Protein AF-A0A382M3P5-F1 (afdb_monomer_lite)

Organism: NCBI:txid408172

pLDDT: mean 83.24, std 13.01, range [34.0, 98.0]

Radius of gyration: 18.47 Å; chains: 1; bounding box: 43×38×49 Å

Structure (mmCIF, N/CA/C/O backbone):
data_AF-A0A382M3P5-F1
#
_entry.id   AF-A0A382M3P5-F1
#
loop_
_atom_site.group_PDB
_atom_site.id
_atom_site.type_symbol
_atom_site.label_atom_id
_atom_site.label_alt_id
_atom_site.label_comp_id
_atom_site.label_asym_id
_atom_site.label_entity_id
_atom_site.label_seq_id
_atom_site.pdbx_PDB_ins_code
_atom_site.Cartn_x
_atom_site.Cartn_y
_atom_site.Cartn_z
_atom_site.occupancy
_atom_site.B_iso_or_equiv
_atom_site.auth_seq_id
_atom_site.auth_comp_id
_atom_site.auth_asym_id
_atom_site.auth_atom_id
_atom_site.pdbx_PDB_model_num
ATOM 1 N N . MET A 1 1 ? 16.163 -6.000 14.987 1.00 34.00 1 MET A N 1
ATOM 2 C CA . MET A 1 1 ? 16.918 -6.377 13.769 1.00 34.00 1 MET A CA 1
ATOM 3 C C . MET A 1 1 ? 16.526 -5.430 12.656 1.00 34.00 1 MET A C 1
ATOM 5 O O . MET A 1 1 ? 15.348 -5.379 12.316 1.00 34.00 1 MET A O 1
ATOM 9 N N . SER A 1 2 ? 17.473 -4.648 12.142 1.00 35.28 2 SER A N 1
ATOM 10 C CA . SER A 1 2 ? 17.201 -3.782 10.999 1.00 35.28 2 SER A CA 1
ATOM 11 C C . SER A 1 2 ? 17.005 -4.642 9.746 1.00 35.28 2 SER A C 1
ATOM 13 O O . SER A 1 2 ? 17.902 -5.387 9.364 1.00 35.28 2 SER A O 1
ATOM 15 N N . ARG A 1 3 ? 15.805 -4.606 9.156 1.00 46.50 3 ARG A N 1
ATOM 16 C CA . ARG A 1 3 ? 15.427 -5.374 7.955 1.00 46.50 3 ARG A CA 1
ATOM 17 C C . ARG A 1 3 ? 15.795 -4.609 6.677 1.00 46.50 3 ARG A C 1
ATOM 19 O O . ARG A 1 3 ? 14.940 -4.401 5.823 1.00 46.50 3 ARG A O 1
ATOM 26 N N . HIS A 1 4 ? 17.030 -4.129 6.558 1.00 59.31 4 HIS A N 1
ATOM 27 C CA . HIS A 1 4 ? 17.496 -3.582 5.283 1.00 59.31 4 HIS A CA 1
ATOM 28 C C . HIS A 1 4 ? 17.937 -4.742 4.392 1.00 59.31 4 HIS A C 1
ATOM 30 O O . HIS A 1 4 ? 18.807 -5.522 4.775 1.00 59.31 4 HIS A O 1
ATOM 36 N N . LEU A 1 5 ? 17.299 -4.884 3.230 1.00 63.06 5 LEU A N 1
ATOM 37 C CA . LEU A 1 5 ? 17.754 -5.825 2.212 1.00 63.06 5 LEU A CA 1
ATOM 38 C C . LEU A 1 5 ? 19.031 -5.255 1.577 1.00 63.06 5 LEU A C 1
ATOM 40 O O . LEU A 1 5 ? 19.013 -4.085 1.185 1.00 63.06 5 LEU A O 1
ATOM 44 N N . PRO A 1 6 ? 20.130 -6.023 1.490 1.00 74.19 6 PRO A N 1
ATOM 45 C CA . PRO A 1 6 ? 21.317 -5.577 0.774 1.00 74.19 6 PRO A CA 1
ATOM 46 C C . PRO A 1 6 ? 20.962 -5.361 -0.703 1.00 74.19 6 PRO A C 1
ATOM 48 O O . PRO A 1 6 ? 20.402 -6.243 -1.350 1.00 74.19 6 PRO A O 1
ATOM 51 N N . VAL A 1 7 ? 21.254 -4.170 -1.229 1.00 83.31 7 VAL A N 1
ATOM 52 C CA . VAL A 1 7 ? 20.982 -3.821 -2.630 1.00 83.31 7 VAL A CA 1
ATOM 53 C C . VAL A 1 7 ? 22.246 -4.076 -3.440 1.00 83.31 7 VAL A C 1
ATOM 55 O O . VAL A 1 7 ? 23.211 -3.325 -3.327 1.00 83.31 7 VAL A O 1
ATOM 58 N N . ILE A 1 8 ? 22.239 -5.131 -4.255 1.00 84.00 8 ILE A N 1
ATOM 59 C CA . ILE A 1 8 ? 23.389 -5.493 -5.102 1.00 84.00 8 ILE A CA 1
ATOM 60 C C . ILE A 1 8 ? 23.464 -4.673 -6.397 1.00 84.00 8 ILE A C 1
ATOM 62 O O . ILE A 1 8 ? 24.490 -4.667 -7.066 1.00 84.00 8 ILE A O 1
ATOM 66 N N . GLY A 1 9 ? 22.378 -3.982 -6.749 1.00 86.62 9 GLY A N 1
ATOM 67 C CA . GLY A 1 9 ? 22.299 -3.101 -7.905 1.00 86.62 9 GLY A CA 1
ATOM 68 C C . GLY A 1 9 ? 20.864 -2.799 -8.314 1.00 86.62 9 GLY A C 1
ATOM 69 O O . GLY A 1 9 ? 19.915 -3.203 -7.638 1.00 86.62 9 GLY A O 1
ATOM 70 N N . VAL A 1 10 ? 20.705 -2.062 -9.410 1.00 88.12 10 VAL A N 1
ATOM 71 C CA . VAL A 1 10 ? 19.408 -1.623 -9.932 1.00 88.12 10 VAL A CA 1
ATOM 72 C C . VAL A 1 10 ? 19.355 -1.700 -11.440 1.00 88.12 10 VAL A C 1
ATOM 74 O O . VAL A 1 10 ? 20.314 -1.396 -12.140 1.00 88.12 10 VAL A O 1
ATOM 77 N N . VAL A 1 11 ? 18.174 -2.059 -11.927 1.00 86.69 11 VAL A N 1
ATOM 78 C CA . VAL A 1 11 ? 17.807 -1.989 -13.336 1.00 86.69 11 VAL A CA 1
ATOM 79 C C . VAL A 1 11 ? 17.013 -0.700 -13.535 1.00 86.69 11 VAL A C 1
ATOM 81 O O . VAL A 1 11 ? 15.928 -0.548 -12.973 1.00 86.69 11 VAL A O 1
ATOM 84 N N . SER A 1 12 ? 17.550 0.245 -14.307 1.00 77.38 12 SER A N 1
ATOM 85 C CA . SER A 1 12 ? 16.821 1.458 -14.693 1.00 77.38 12 SER A CA 1
ATOM 86 C C . SER A 1 12 ? 16.329 1.323 -16.125 1.00 77.38 12 SER A C 1
ATOM 88 O O . SER A 1 12 ? 17.124 1.219 -17.052 1.00 77.38 12 SER A O 1
ATOM 90 N N . THR A 1 13 ? 15.016 1.407 -16.325 1.00 67.94 13 THR A N 1
ATOM 91 C CA . THR A 1 13 ? 14.412 1.496 -17.664 1.00 67.94 13 THR A CA 1
ATOM 92 C C . THR A 1 13 ? 14.332 2.947 -18.173 1.00 67.94 13 THR A C 1
ATOM 94 O O . THR A 1 13 ? 13.634 3.224 -19.147 1.00 67.94 13 THR A O 1
ATOM 97 N N . GLY A 1 14 ? 14.988 3.897 -17.489 1.00 63.34 14 GLY A N 1
ATOM 98 C CA . GLY A 1 14 ? 15.002 5.337 -17.781 1.00 63.34 14 GLY A CA 1
ATOM 99 C C . GLY A 1 14 ? 16.388 5.969 -17.575 1.00 63.34 14 GLY A C 1
ATOM 100 O O . GLY A 1 14 ? 17.376 5.252 -17.435 1.00 63.34 14 GLY A O 1
ATOM 101 N N . ARG A 1 15 ? 16.481 7.315 -17.584 1.00 55.38 15 ARG A N 1
ATOM 102 C CA . ARG A 1 15 ? 17.758 8.073 -17.513 1.00 55.38 15 ARG A CA 1
ATOM 103 C C . ARG A 1 15 ? 18.734 7.511 -16.464 1.00 55.38 15 ARG A C 1
ATOM 105 O O . ARG A 1 15 ? 18.317 7.068 -15.397 1.00 55.38 15 ARG A O 1
ATOM 112 N N . ARG A 1 16 ? 20.032 7.602 -16.791 1.00 55.53 16 ARG A N 1
ATOM 113 C CA . ARG A 1 16 ? 21.178 7.191 -15.961 1.00 55.53 16 ARG A CA 1
ATOM 114 C C . ARG A 1 16 ? 20.995 7.618 -14.504 1.00 55.53 16 ARG A C 1
ATOM 116 O O . ARG A 1 16 ? 20.711 8.785 -14.232 1.00 55.53 16 ARG A O 1
ATOM 123 N N . TRP A 1 17 ? 21.161 6.659 -13.603 1.00 59.31 17 TRP A N 1
ATOM 124 C CA . TRP A 1 17 ? 21.061 6.881 -12.169 1.00 59.31 17 TRP A CA 1
ATOM 125 C C . TRP A 1 17 ? 22.280 7.654 -11.633 1.00 59.31 17 TRP A C 1
ATOM 127 O O . TRP A 1 17 ? 23.293 7.775 -12.325 1.00 59.31 17 TRP A O 1
ATOM 137 N N . LEU A 1 18 ? 22.141 8.234 -10.437 1.00 54.94 18 LEU A N 1
ATOM 138 C CA . LEU A 1 18 ? 23.138 9.103 -9.791 1.00 54.94 18 LEU A CA 1
ATOM 139 C C . LEU A 1 18 ? 24.500 8.397 -9.646 1.00 54.94 18 LEU A C 1
ATOM 141 O O . LEU A 1 18 ? 24.545 7.202 -9.369 1.00 54.94 18 LEU A O 1
ATOM 145 N N . GLN A 1 19 ? 25.594 9.152 -9.810 1.00 56.50 19 GLN A N 1
ATOM 146 C CA . GLN A 1 19 ? 26.982 8.652 -9.845 1.00 56.50 19 GLN A CA 1
ATOM 147 C C . GLN A 1 19 ? 27.435 7.902 -8.573 1.00 56.50 19 GLN A C 1
ATOM 149 O O . GLN A 1 19 ? 28.403 7.154 -8.652 1.00 56.50 19 GLN A O 1
ATOM 154 N N . ASP A 1 20 ? 26.701 8.027 -7.462 1.00 65.50 20 ASP A N 1
ATOM 155 C CA . ASP A 1 20 ? 27.017 7.422 -6.155 1.00 65.50 20 ASP A CA 1
ATOM 156 C C . ASP A 1 20 ? 26.059 6.273 -5.753 1.00 65.50 20 ASP A C 1
ATOM 158 O O . ASP A 1 20 ? 25.945 5.919 -4.578 1.00 65.50 20 ASP A O 1
ATOM 162 N N . GLY A 1 21 ? 25.301 5.720 -6.708 1.00 69.00 21 GLY A N 1
ATOM 163 C CA . GLY A 1 21 ? 24.334 4.640 -6.473 1.00 69.00 21 GLY A CA 1
ATOM 164 C C . GLY A 1 21 ? 24.934 3.223 -6.502 1.00 69.00 21 GLY A C 1
ATOM 165 O O . GLY A 1 21 ? 26.077 3.033 -6.921 1.00 69.00 21 GLY A O 1
ATOM 166 N N . PRO A 1 22 ? 24.162 2.196 -6.091 1.00 76.19 22 PRO A N 1
ATOM 167 C CA . PRO A 1 22 ? 24.574 0.806 -6.263 1.00 76.19 22 PRO A CA 1
ATOM 168 C C . PRO A 1 22 ? 24.709 0.456 -7.763 1.00 76.19 22 PRO A C 1
ATOM 170 O O . PRO A 1 22 ? 24.195 1.195 -8.613 1.00 76.19 22 PRO A O 1
ATOM 173 N N . PRO A 1 23 ? 25.395 -0.653 -8.111 1.00 83.56 23 PRO A N 1
ATOM 174 C CA . PRO A 1 23 ? 25.699 -1.017 -9.496 1.00 83.56 23 PRO A CA 1
ATOM 175 C C . PRO A 1 23 ? 24.463 -0.978 -10.397 1.00 83.56 23 PRO A C 1
ATOM 177 O O . PRO A 1 23 ? 23.375 -1.375 -9.987 1.00 83.56 23 PRO A O 1
ATOM 180 N N . SER A 1 24 ? 24.614 -0.509 -11.634 1.00 86.56 24 SER A N 1
ATOM 181 C CA . SER A 1 24 ? 23.523 -0.556 -12.612 1.00 86.56 24 SER A CA 1
ATOM 182 C C . SER A 1 24 ? 23.616 -1.828 -13.448 1.00 86.56 24 SER A C 1
ATOM 184 O O . SER A 1 24 ? 24.689 -2.160 -13.945 1.00 86.56 24 SER A O 1
ATOM 186 N N . PHE A 1 25 ? 22.486 -2.505 -13.623 1.00 87.81 25 PHE A N 1
ATOM 187 C CA . PHE A 1 25 ? 22.329 -3.627 -14.540 1.00 87.81 25 PHE A CA 1
ATOM 188 C C . PHE A 1 25 ? 21.497 -3.188 -15.744 1.00 87.81 25 PHE A C 1
ATOM 190 O O . PHE A 1 25 ? 20.513 -2.461 -15.59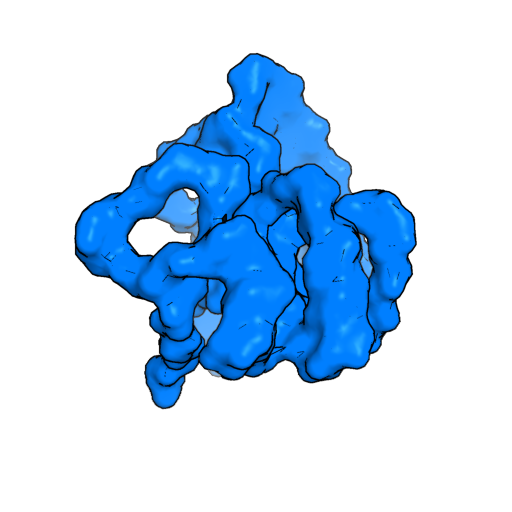4 1.00 87.81 25 PHE A O 1
ATOM 197 N N . ASP A 1 26 ? 21.853 -3.675 -16.931 1.00 86.31 26 ASP A N 1
ATOM 198 C CA . ASP A 1 26 ? 21.130 -3.353 -18.168 1.00 86.31 26 ASP A CA 1
ATOM 199 C C . ASP A 1 26 ? 19.748 -4.020 -18.236 1.00 86.31 26 ASP A C 1
ATOM 201 O O . ASP A 1 26 ? 18.867 -3.577 -18.971 1.00 86.31 26 ASP A O 1
ATOM 205 N N . SER A 1 27 ? 19.549 -5.109 -17.489 1.00 89.50 27 SER A N 1
ATOM 206 C CA . SER A 1 27 ? 18.312 -5.888 -17.504 1.00 89.50 27 SER A CA 1
ATOM 207 C C . SER A 1 27 ? 18.151 -6.735 -16.238 1.00 89.50 27 SER A C 1
ATOM 209 O O . SER A 1 27 ? 19.126 -7.020 -15.537 1.00 89.50 27 SER A O 1
ATOM 211 N N . VAL A 1 28 ? 16.918 -7.174 -15.961 1.00 90.75 28 VAL A N 1
ATOM 212 C CA . VAL A 1 28 ? 16.627 -8.131 -14.882 1.00 90.75 28 VAL A CA 1
ATOM 213 C C . VAL A 1 28 ? 17.381 -9.457 -15.072 1.00 90.75 28 VAL A C 1
ATOM 215 O O . VAL A 1 28 ? 18.029 -9.866 -14.112 1.00 90.75 28 VAL A O 1
ATOM 218 N N . PRO A 1 29 ? 17.411 -10.101 -16.261 1.00 92.81 29 PRO A N 1
ATOM 219 C CA . PRO A 1 29 ? 18.247 -11.280 -16.497 1.00 92.81 29 PRO A CA 1
ATOM 220 C C . PRO A 1 29 ? 19.704 -11.101 -16.057 1.00 92.81 29 PRO A C 1
ATOM 222 O O . PRO A 1 29 ? 20.215 -11.933 -15.315 1.00 92.81 29 PRO A O 1
ATOM 225 N N . GLY A 1 30 ? 20.337 -9.983 -16.432 1.00 91.25 30 GLY A N 1
ATOM 226 C CA . GLY A 1 30 ? 21.727 -9.706 -16.059 1.00 91.25 30 GLY A CA 1
ATOM 227 C C . GLY A 1 30 ? 21.926 -9.564 -14.547 1.00 91.25 30 GLY A C 1
ATOM 228 O O . GLY A 1 30 ? 22.917 -10.050 -14.009 1.00 91.25 30 GLY A O 1
ATOM 229 N N . ALA A 1 31 ? 20.965 -8.958 -13.843 1.00 91.62 31 ALA A N 1
ATOM 230 C CA . ALA A 1 31 ? 20.992 -8.884 -12.382 1.00 91.62 31 ALA A CA 1
ATOM 231 C C . ALA A 1 31 ? 20.835 -10.270 -11.727 1.00 91.62 31 ALA A C 1
ATOM 233 O O . ALA A 1 31 ? 21.514 -10.575 -10.748 1.00 91.62 31 ALA A O 1
ATOM 234 N N . LEU A 1 32 ? 19.966 -11.124 -12.277 1.00 92.38 32 LEU A N 1
ATOM 235 C CA . LEU A 1 32 ? 19.771 -12.494 -11.795 1.00 92.38 32 LEU A CA 1
ATOM 236 C C . LEU A 1 32 ? 21.018 -13.357 -12.032 1.00 92.38 32 LEU A C 1
ATOM 238 O O . LEU A 1 32 ? 21.420 -14.097 -11.139 1.00 92.38 32 LEU A O 1
ATOM 242 N N . ASP A 1 33 ? 21.658 -13.232 -13.195 1.00 92.56 33 ASP A N 1
ATOM 243 C CA . ASP A 1 33 ? 22.905 -13.940 -13.517 1.00 92.56 33 ASP A CA 1
ATOM 244 C C . ASP A 1 33 ? 24.073 -13.481 -12.622 1.00 92.56 33 ASP A C 1
ATOM 246 O O . ASP A 1 33 ? 24.960 -14.269 -12.300 1.00 92.56 33 ASP A O 1
ATOM 250 N N . ALA A 1 34 ? 24.040 -12.230 -12.149 1.00 89.94 34 ALA A N 1
ATOM 251 C CA . ALA A 1 34 ? 24.974 -11.695 -11.156 1.00 89.94 34 ALA A CA 1
ATOM 252 C C . ALA A 1 34 ? 24.669 -12.129 -9.705 1.00 89.94 34 ALA A C 1
ATOM 254 O O . ALA A 1 34 ? 25.374 -11.717 -8.783 1.00 89.94 34 ALA A O 1
ATOM 255 N N . GLY A 1 35 ? 23.640 -12.957 -9.489 1.00 89.38 35 GLY A N 1
ATOM 256 C CA . GLY A 1 35 ? 23.310 -13.533 -8.185 1.00 89.38 35 GLY A CA 1
ATOM 257 C C . GLY A 1 35 ? 22.221 -12.799 -7.401 1.00 89.38 35 GLY A C 1
ATOM 258 O O . GLY A 1 35 ? 22.153 -12.967 -6.184 1.00 89.38 35 GLY A O 1
ATOM 259 N N . ALA A 1 36 ? 21.367 -11.995 -8.049 1.00 89.62 36 ALA A N 1
ATOM 260 C CA . ALA A 1 36 ? 20.189 -11.437 -7.380 1.00 89.62 36 ALA A CA 1
ATOM 261 C C . ALA A 1 36 ? 19.268 -12.553 -6.860 1.00 89.62 36 ALA A C 1
ATOM 263 O O . ALA A 1 36 ? 18.730 -13.345 -7.633 1.00 89.62 36 ALA A O 1
ATOM 264 N N . ASP A 1 37 ? 19.032 -12.569 -5.550 1.00 88.50 37 ASP A N 1
ATOM 265 C CA . ASP A 1 37 ? 18.139 -13.514 -4.871 1.00 88.50 37 ASP A CA 1
ATOM 266 C C . ASP A 1 37 ? 16.718 -12.960 -4.671 1.00 88.50 37 ASP A C 1
ATOM 268 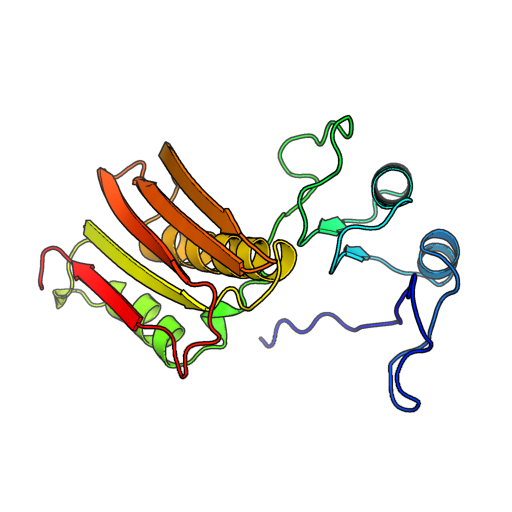O O . ASP A 1 37 ? 15.831 -13.651 -4.164 1.00 88.50 37 ASP A O 1
ATOM 272 N N . ARG A 1 38 ? 16.488 -11.700 -5.062 1.00 87.44 38 ARG A N 1
ATOM 273 C CA . ARG A 1 38 ? 15.202 -11.006 -4.986 1.00 87.44 38 ARG A CA 1
ATOM 274 C C . ARG A 1 38 ? 15.151 -9.838 -5.959 1.00 87.44 38 ARG A C 1
ATOM 276 O O . ARG A 1 38 ? 16.135 -9.125 -6.135 1.00 87.44 38 ARG A O 1
ATOM 283 N N . VAL A 1 39 ? 13.967 -9.572 -6.507 1.00 88.06 39 VAL A N 1
ATOM 284 C CA . VAL A 1 39 ? 13.716 -8.398 -7.356 1.00 88.06 39 VAL A CA 1
ATOM 285 C C . VAL A 1 39 ? 12.670 -7.489 -6.717 1.00 88.06 39 VAL A C 1
ATOM 287 O O . VAL A 1 39 ? 11.613 -7.945 -6.279 1.00 88.06 39 VAL A O 1
ATOM 290 N N . VAL A 1 40 ? 12.960 -6.185 -6.667 1.00 85.62 40 VAL A N 1
ATOM 291 C CA . VAL A 1 40 ? 12.041 -5.151 -6.170 1.00 85.62 40 VAL A CA 1
ATOM 292 C C . VAL A 1 40 ? 11.668 -4.216 -7.318 1.00 85.62 40 VAL A C 1
ATOM 294 O O . VAL A 1 40 ? 12.506 -3.476 -7.825 1.00 85.62 40 VAL A O 1
ATOM 297 N N . VAL A 1 41 ? 10.401 -4.236 -7.726 1.00 84.31 41 VAL A N 1
ATOM 298 C CA . VAL A 1 41 ? 9.862 -3.401 -8.805 1.00 84.31 41 VAL A CA 1
ATOM 299 C C . VAL A 1 41 ? 9.224 -2.146 -8.215 1.00 84.31 41 VAL A C 1
ATOM 301 O O . VAL A 1 41 ? 8.168 -2.219 -7.588 1.00 84.31 41 VAL A O 1
ATOM 304 N N . LEU A 1 42 ? 9.857 -0.990 -8.431 1.00 79.69 42 LEU A N 1
ATOM 305 C CA . LEU A 1 42 ? 9.447 0.298 -7.848 1.00 79.69 42 LEU A CA 1
ATOM 306 C C . LEU A 1 42 ? 8.427 1.075 -8.699 1.00 79.69 42 LEU A C 1
ATOM 308 O O . LEU A 1 42 ? 7.764 1.990 -8.206 1.00 79.69 42 LEU A O 1
ATOM 312 N N . SER A 1 43 ? 8.288 0.721 -9.973 1.00 78.81 43 SER A N 1
ATOM 313 C CA . SER A 1 43 ? 7.330 1.320 -10.899 1.00 78.81 43 SER A CA 1
ATOM 314 C C . SER A 1 43 ? 6.965 0.325 -12.004 1.00 78.81 43 SER A C 1
ATOM 316 O O . SER A 1 43 ? 7.774 -0.541 -12.338 1.00 78.81 43 SER A O 1
ATOM 318 N N . PRO A 1 44 ? 5.766 0.429 -12.599 1.00 78.75 44 PRO A N 1
ATOM 319 C CA . PRO A 1 44 ? 5.440 -0.310 -13.812 1.00 78.75 44 PRO A CA 1
ATOM 320 C C . PRO A 1 44 ? 6.351 0.097 -14.978 1.00 78.75 44 PRO A C 1
ATOM 322 O O . PRO A 1 44 ? 6.610 1.284 -15.183 1.00 78.75 44 PRO A O 1
ATOM 325 N N . TYR A 1 45 ? 6.776 -0.879 -15.777 1.00 82.25 45 TYR A N 1
ATOM 326 C CA . TYR A 1 45 ? 7.528 -0.677 -17.019 1.00 82.25 45 TYR A CA 1
ATOM 327 C C . TYR A 1 45 ? 7.112 -1.720 -18.071 1.00 82.25 45 TYR A C 1
ATOM 329 O O . TYR A 1 45 ? 6.537 -2.748 -17.702 1.00 82.25 45 TYR A O 1
ATOM 337 N N . PRO A 1 46 ? 7.367 -1.484 -19.375 1.00 83.94 46 PRO A N 1
ATOM 338 C CA . PRO A 1 46 ? 6.824 -2.324 -20.447 1.00 83.94 46 PRO A CA 1
ATOM 339 C C . PRO A 1 46 ? 7.129 -3.826 -20.318 1.00 83.94 46 PRO A C 1
ATOM 341 O O . PRO A 1 46 ? 6.235 -4.638 -20.524 1.00 83.94 46 PRO A O 1
ATOM 344 N N . ALA A 1 47 ? 8.351 -4.191 -19.919 1.00 86.75 47 ALA A N 1
ATOM 345 C CA . ALA A 1 47 ? 8.792 -5.585 -19.782 1.00 86.75 47 ALA A CA 1
ATOM 346 C C . ALA A 1 47 ? 8.449 -6.239 -18.423 1.00 86.75 47 ALA A C 1
ATOM 348 O O . ALA A 1 47 ? 8.764 -7.405 -18.206 1.00 86.75 47 ALA A O 1
ATOM 349 N N . MET A 1 48 ? 7.771 -5.531 -17.508 1.00 85.69 48 MET A N 1
ATOM 350 C CA . MET A 1 48 ? 7.557 -5.987 -16.124 1.00 85.69 48 MET A CA 1
ATOM 351 C C . MET A 1 48 ? 6.874 -7.355 -16.032 1.00 85.69 48 MET A C 1
ATOM 353 O O . MET A 1 48 ? 7.188 -8.141 -15.144 1.00 85.69 48 MET A O 1
ATOM 357 N N . ALA A 1 49 ? 5.925 -7.648 -16.924 1.00 84.06 49 ALA A N 1
ATOM 358 C CA . ALA A 1 49 ? 5.230 -8.933 -16.925 1.00 84.06 49 ALA A CA 1
ATOM 359 C C . ALA A 1 49 ? 6.170 -10.101 -17.264 1.00 84.06 49 ALA A C 1
ATOM 361 O O . ALA A 1 49 ? 6.111 -11.145 -16.612 1.00 84.06 49 ALA A O 1
ATOM 362 N N . ASP A 1 50 ? 7.040 -9.907 -18.254 1.00 87.31 50 ASP A N 1
ATOM 363 C CA . ASP A 1 50 ? 8.014 -10.907 -18.683 1.00 87.31 50 ASP A CA 1
ATOM 364 C C . ASP A 1 50 ? 9.105 -11.100 -17.632 1.00 87.31 50 ASP A C 1
ATOM 366 O O . ASP A 1 50 ? 9.432 -12.238 -17.303 1.00 87.31 50 ASP A O 1
ATOM 370 N N . ASP A 1 51 ? 9.575 -10.015 -17.019 1.00 89.19 51 ASP A N 1
ATOM 371 C CA . ASP A 1 51 ? 10.572 -10.074 -15.949 1.00 89.19 51 ASP A CA 1
ATOM 372 C C . ASP A 1 51 ? 10.019 -10.739 -14.679 1.00 89.19 51 ASP A C 1
ATOM 374 O O . ASP A 1 51 ? 10.708 -11.544 -14.051 1.00 89.19 51 ASP A O 1
ATOM 378 N N . ILE A 1 52 ? 8.752 -10.492 -14.317 1.00 86.31 52 ILE A N 1
ATOM 379 C CA . ILE A 1 52 ? 8.088 -11.214 -13.217 1.00 86.31 52 ILE A CA 1
ATOM 380 C C . ILE A 1 52 ? 7.983 -12.706 -13.536 1.00 86.31 52 ILE A C 1
ATOM 382 O O . ILE A 1 52 ? 8.234 -13.542 -12.667 1.00 86.31 52 ILE A O 1
ATOM 386 N N . ARG A 1 53 ? 7.607 -13.057 -14.769 1.00 85.69 53 ARG A N 1
ATOM 387 C CA . ARG A 1 53 ? 7.512 -14.453 -15.204 1.00 85.69 53 ARG A CA 1
ATOM 388 C C . ARG A 1 53 ? 8.879 -15.141 -15.158 1.00 85.69 53 ARG A C 1
ATOM 390 O O . ARG A 1 53 ? 8.969 -16.226 -14.594 1.00 85.69 53 ARG A O 1
ATOM 397 N N . LEU A 1 54 ? 9.931 -14.480 -15.635 1.00 89.81 54 LEU A N 1
ATOM 398 C CA . LEU A 1 54 ? 11.308 -14.965 -15.556 1.00 89.81 54 LEU A CA 1
ATOM 399 C C . LEU A 1 54 ? 11.760 -15.186 -14.108 1.00 89.81 54 LEU A C 1
ATOM 401 O O . LEU A 1 54 ? 12.315 -16.236 -13.790 1.00 89.81 54 LEU A O 1
ATOM 405 N N . CYS A 1 55 ? 11.509 -14.223 -13.216 1.00 88.62 55 CYS A N 1
ATOM 406 C CA . CYS A 1 55 ? 11.853 -14.367 -11.801 1.00 88.62 55 CYS A CA 1
ATOM 407 C C . CYS A 1 55 ? 11.176 -15.604 -11.200 1.00 88.62 55 CYS A C 1
ATOM 409 O O . CYS A 1 55 ? 11.819 -16.373 -10.494 1.00 88.62 55 CYS A O 1
ATOM 411 N N . ARG A 1 56 ? 9.909 -15.858 -11.548 1.00 84.31 56 ARG A N 1
ATOM 412 C CA . ARG A 1 56 ? 9.184 -17.058 -11.108 1.00 84.31 56 ARG A CA 1
ATOM 413 C C . ARG A 1 56 ? 9.767 -18.348 -11.675 1.00 84.31 56 ARG A C 1
ATOM 415 O O . ARG A 1 56 ? 9.960 -19.287 -10.913 1.00 84.31 56 ARG A O 1
ATOM 422 N N . GLU A 1 57 ? 10.078 -18.391 -12.971 1.00 88.50 57 GLU A N 1
ATOM 423 C CA . GLU A 1 57 ? 10.748 -19.538 -13.609 1.00 88.50 57 GLU A CA 1
ATOM 424 C C . GLU A 1 57 ? 12.081 -19.867 -12.908 1.00 88.50 57 GLU A C 1
ATOM 426 O O . GLU A 1 57 ? 12.437 -21.033 -12.742 1.00 88.50 57 GLU A O 1
ATOM 431 N N . ARG A 1 58 ? 12.787 -18.839 -12.420 1.00 90.06 58 ARG A N 1
ATOM 432 C CA . ARG A 1 58 ? 14.043 -18.964 -11.668 1.00 90.06 58 ARG A CA 1
ATOM 433 C C . ARG A 1 58 ? 13.872 -19.077 -10.147 1.00 90.06 58 ARG A C 1
ATOM 435 O O . ARG A 1 58 ? 14.874 -19.092 -9.441 1.00 90.06 58 ARG A O 1
ATOM 442 N N . HIS A 1 59 ? 12.644 -19.181 -9.636 1.00 87.62 59 HIS A N 1
ATOM 443 C CA . HIS A 1 59 ? 12.334 -19.232 -8.198 1.00 87.62 59 HIS A CA 1
ATOM 444 C C . HIS A 1 59 ? 12.878 -18.037 -7.388 1.00 87.62 59 HIS A C 1
ATOM 446 O O . HIS A 1 59 ? 13.174 -18.158 -6.200 1.00 87.62 59 HIS A O 1
ATOM 452 N N . VAL A 1 60 ? 12.986 -16.866 -8.019 1.00 88.00 60 VAL A N 1
ATOM 453 C CA . VAL A 1 60 ? 13.398 -15.607 -7.395 1.00 88.00 60 VAL A CA 1
ATOM 454 C C . VAL A 1 60 ? 12.157 -14.821 -6.948 1.00 88.00 60 VAL A C 1
ATOM 456 O O . VAL A 1 60 ? 11.327 -14.458 -7.788 1.00 88.00 60 VAL A O 1
ATOM 459 N N . PRO A 1 61 ? 12.000 -14.519 -5.644 1.00 84.00 61 PRO A N 1
ATOM 460 C CA . PRO A 1 61 ? 10.888 -13.723 -5.138 1.00 84.00 61 PRO A CA 1
ATOM 461 C C . PRO A 1 61 ? 10.838 -12.316 -5.740 1.00 84.00 61 PRO A C 1
ATOM 463 O O . PRO A 1 61 ? 11.860 -11.630 -5.843 1.00 84.00 61 PRO A O 1
ATOM 466 N N . VAL A 1 62 ? 9.623 -11.850 -6.045 1.00 81.38 62 VAL A N 1
ATOM 467 C CA . VAL A 1 62 ? 9.381 -10.487 -6.530 1.00 81.38 62 VAL A CA 1
ATOM 468 C C . VAL A 1 62 ? 8.532 -9.702 -5.537 1.00 81.38 62 VAL A C 1
ATOM 470 O O . VAL A 1 62 ? 7.443 -10.122 -5.142 1.00 81.38 62 VAL A O 1
ATOM 473 N N . ILE A 1 63 ? 9.017 -8.516 -5.184 1.00 78.06 63 ILE A N 1
ATOM 474 C CA . ILE A 1 63 ? 8.249 -7.483 -4.494 1.00 78.06 63 ILE A CA 1
ATOM 475 C C . ILE A 1 63 ? 7.882 -6.442 -5.541 1.00 78.06 63 ILE A C 1
ATOM 477 O O . ILE A 1 63 ? 8.765 -5.783 -6.083 1.00 78.06 63 ILE A O 1
ATOM 481 N N . ALA A 1 64 ? 6.597 -6.287 -5.844 1.00 75.25 64 ALA A N 1
ATOM 482 C CA . ALA A 1 64 ? 6.154 -5.293 -6.812 1.00 75.25 64 ALA A CA 1
ATOM 483 C C . ALA A 1 64 ? 5.314 -4.228 -6.134 1.00 75.25 64 ALA A C 1
ATOM 485 O O . ALA A 1 64 ? 4.315 -4.510 -5.478 1.00 75.25 64 ALA A O 1
ATOM 486 N N . ALA A 1 65 ? 5.708 -2.986 -6.348 1.00 65.44 65 ALA A N 1
ATOM 487 C CA . ALA A 1 65 ? 5.033 -1.845 -5.786 1.00 65.44 65 ALA A CA 1
ATOM 488 C C . ALA A 1 65 ? 4.095 -1.131 -6.754 1.00 65.44 65 ALA A C 1
ATOM 490 O O . ALA A 1 65 ? 3.629 -0.035 -6.470 1.00 65.44 65 ALA A O 1
ATOM 491 N N . GLY A 1 66 ? 3.828 -1.741 -7.904 1.00 66.25 66 GLY A N 1
ATOM 492 C CA . GLY A 1 66 ? 2.853 -1.295 -8.888 1.00 66.25 66 GLY A CA 1
ATOM 493 C C . GLY A 1 66 ? 1.785 -2.363 -9.102 1.00 66.25 66 GLY A C 1
ATOM 494 O O . GLY A 1 66 ? 1.993 -3.522 -8.727 1.00 66.25 66 GLY A O 1
ATOM 495 N N . PRO A 1 67 ? 0.659 -2.016 -9.744 1.00 67.06 67 PRO A N 1
ATOM 496 C CA . PRO A 1 67 ? -0.255 -3.030 -10.235 1.00 67.06 67 PRO A CA 1
ATOM 497 C C . PRO A 1 67 ? 0.501 -3.926 -11.218 1.00 67.06 67 PRO A C 1
ATOM 499 O O . PRO A 1 67 ? 1.095 -3.446 -12.186 1.00 67.06 67 PRO A O 1
ATOM 502 N N . VAL A 1 68 ? 0.486 -5.232 -10.964 1.00 70.44 68 VAL A N 1
ATOM 503 C CA . VAL A 1 68 ? 1.025 -6.196 -11.921 1.00 70.44 68 VAL A CA 1
ATOM 504 C C . VAL A 1 68 ? 0.183 -6.116 -13.201 1.00 70.44 68 VAL A C 1
ATOM 506 O O . VAL A 1 68 ? -1.050 -6.076 -13.105 1.00 70.44 68 VAL A O 1
ATOM 509 N N . PRO A 1 69 ? 0.806 -6.069 -14.395 1.00 70.31 69 PRO A N 1
ATOM 510 C CA . PRO A 1 69 ? 0.073 -5.998 -15.652 1.00 70.31 69 PRO A CA 1
ATOM 511 C C . PRO A 1 69 ? -0.995 -7.092 -15.779 1.00 70.31 69 PRO A C 1
ATOM 513 O O . PRO A 1 69 ? -0.814 -8.234 -15.344 1.00 70.31 69 PRO A O 1
ATOM 516 N N . ARG A 1 70 ? -2.122 -6.742 -16.411 1.00 63.22 70 ARG A N 1
ATOM 517 C CA . ARG A 1 70 ? -3.207 -7.692 -16.698 1.00 63.22 70 ARG A CA 1
ATOM 518 C C . ARG A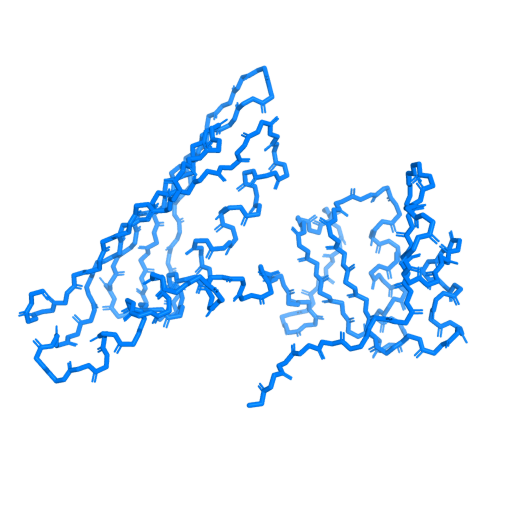 1 70 ? -2.652 -8.877 -17.497 1.00 63.22 70 ARG A C 1
ATOM 520 O O . ARG A 1 70 ? -1.969 -8.672 -18.492 1.00 63.22 70 ARG A O 1
ATOM 527 N N . GLY A 1 71 ? -2.973 -10.101 -17.076 1.00 63.81 71 GLY A N 1
ATOM 528 C CA . GLY A 1 71 ? -2.535 -11.337 -17.741 1.00 63.81 71 GLY A CA 1
ATOM 529 C C . GLY A 1 71 ? -1.468 -12.125 -16.980 1.00 63.81 71 GLY A C 1
ATOM 530 O O . GLY A 1 71 ? -1.336 -13.326 -17.201 1.00 63.81 71 GLY A O 1
ATOM 531 N N . VAL A 1 72 ? -0.783 -11.514 -16.010 1.00 67.62 72 VAL A N 1
ATOM 532 C CA . VAL A 1 72 ? 0.092 -12.260 -15.099 1.00 67.62 72 VAL A CA 1
ATOM 533 C C . VAL A 1 72 ? -0.776 -12.913 -14.020 1.00 67.62 72 VAL A C 1
ATOM 535 O O . VAL A 1 72 ? -1.205 -12.267 -13.065 1.00 67.62 72 VAL A O 1
ATOM 538 N N . ARG A 1 73 ? -1.076 -14.209 -14.171 1.00 62.31 73 ARG A N 1
ATOM 539 C CA . ARG A 1 73 ? -1.681 -15.002 -13.090 1.00 62.31 73 ARG A CA 1
ATOM 540 C C . ARG A 1 73 ? -0.615 -15.312 -12.052 1.00 62.31 73 ARG A C 1
ATOM 542 O O . ARG A 1 73 ? 0.302 -16.091 -12.314 1.00 62.31 73 ARG A O 1
ATOM 549 N N . ILE A 1 74 ? -0.756 -14.713 -10.881 1.00 61.91 74 ILE A N 1
ATOM 550 C CA . ILE A 1 74 ? 0.133 -14.944 -9.749 1.00 61.91 74 ILE A CA 1
ATOM 551 C C . ILE A 1 74 ? -0.631 -15.802 -8.734 1.00 61.91 74 ILE A C 1
ATOM 553 O O . ILE A 1 74 ? -1.687 -15.369 -8.267 1.00 61.91 74 ILE A O 1
ATOM 557 N N . PRO A 1 75 ? -0.148 -17.015 -8.419 1.00 58.34 75 PRO A N 1
ATOM 558 C CA . PRO A 1 75 ? -0.651 -17.808 -7.308 1.00 58.34 75 PRO A CA 1
ATOM 559 C C . PRO A 1 75 ? -0.624 -16.994 -6.013 1.00 58.34 75 PRO A C 1
ATOM 561 O O . PRO A 1 75 ? 0.295 -16.208 -5.776 1.00 58.34 75 PRO A O 1
ATOM 564 N N . ALA A 1 76 ? -1.638 -17.175 -5.169 1.00 54.97 76 ALA A N 1
ATOM 565 C CA . ALA A 1 76 ? -1.667 -16.542 -3.858 1.00 54.97 76 ALA A CA 1
ATOM 566 C C . ALA A 1 76 ? -0.412 -16.956 -3.061 1.00 54.97 76 ALA A C 1
ATOM 568 O O . ALA A 1 76 ? -0.244 -18.135 -2.766 1.00 54.97 76 ALA A O 1
ATOM 569 N N . GLY A 1 77 ? 0.466 -15.994 -2.748 1.00 55.81 77 GLY A N 1
ATOM 570 C CA . GLY A 1 77 ? 1.707 -16.209 -1.987 1.00 55.81 77 GLY A CA 1
ATOM 571 C C . GLY A 1 77 ? 3.013 -15.883 -2.727 1.00 55.81 77 GLY A C 1
ATOM 572 O O . GLY A 1 77 ? 3.994 -15.562 -2.064 1.00 55.81 77 GLY A O 1
ATOM 573 N N . ASP A 1 78 ? 3.024 -15.881 -4.067 1.00 54.94 78 ASP A N 1
ATOM 574 C CA . ASP A 1 78 ? 4.266 -15.728 -4.857 1.00 54.94 78 ASP A CA 1
ATOM 575 C C . ASP A 1 78 ? 4.704 -14.267 -5.057 1.00 54.94 78 ASP A C 1
ATOM 577 O O . ASP A 1 78 ? 5.883 -13.986 -5.277 1.00 54.94 78 ASP A O 1
ATOM 581 N N . LEU A 1 79 ? 3.760 -13.322 -5.000 1.00 54.31 79 LEU A N 1
ATOM 582 C CA . LEU A 1 79 ? 4.035 -11.892 -5.122 1.00 54.31 79 LEU A CA 1
ATOM 583 C C . LEU A 1 79 ? 3.484 -11.165 -3.903 1.00 54.31 79 LEU A C 1
ATOM 585 O O . LEU A 1 79 ? 2.277 -11.145 -3.657 1.00 54.31 79 LEU A O 1
ATOM 589 N N . LEU A 1 80 ? 4.384 -10.533 -3.158 1.00 60.22 80 LEU A N 1
ATOM 590 C CA . LEU A 1 80 ? 4.018 -9.618 -2.090 1.00 60.22 80 LEU A CA 1
ATOM 591 C C . LEU A 1 80 ? 3.941 -8.221 -2.704 1.00 60.22 80 LEU A C 1
ATOM 593 O O . LEU A 1 80 ? 4.959 -7.548 -2.865 1.00 60.22 80 LEU A O 1
ATOM 597 N N . ALA A 1 81 ? 2.734 -7.790 -3.076 1.00 58.44 81 ALA A N 1
ATOM 598 C CA . ALA A 1 81 ? 2.492 -6.370 -3.287 1.00 58.44 81 ALA A CA 1
ATOM 599 C C . ALA A 1 81 ? 2.577 -5.696 -1.916 1.00 58.44 81 ALA A C 1
ATOM 601 O O . ALA A 1 81 ? 1.678 -5.854 -1.091 1.00 58.44 81 ALA A O 1
ATOM 602 N N . CYS A 1 82 ? 3.694 -5.025 -1.646 1.00 62.34 82 CYS A N 1
ATOM 603 C CA . CYS A 1 82 ? 3.933 -4.391 -0.361 1.00 62.34 82 CYS A CA 1
ATOM 604 C C . CYS A 1 82 ? 4.494 -2.980 -0.554 1.00 62.34 82 CYS A C 1
ATOM 606 O O . CYS A 1 82 ? 5.368 -2.748 -1.388 1.00 62.34 82 CYS A O 1
ATOM 608 N N . ALA A 1 83 ? 4.030 -2.033 0.258 1.00 61.19 83 ALA A N 1
ATOM 609 C CA . ALA A 1 83 ? 4.633 -0.712 0.413 1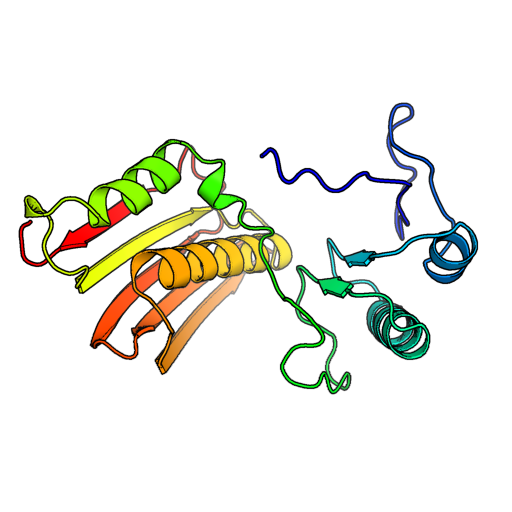.00 61.19 83 ALA A CA 1
ATOM 610 C C . ALA A 1 83 ? 5.943 -0.785 1.229 1.00 61.19 83 ALA A C 1
ATOM 612 O O . ALA A 1 83 ? 6.334 0.172 1.901 1.00 61.19 83 ALA A O 1
ATOM 613 N N . ALA A 1 84 ? 6.594 -1.955 1.228 1.00 68.88 84 ALA A N 1
ATOM 614 C CA . ALA A 1 84 ? 7.753 -2.313 2.035 1.00 68.88 84 ALA A CA 1
ATOM 615 C C . ALA A 1 84 ? 7.587 -2.035 3.542 1.00 68.88 84 ALA A C 1
ATOM 617 O O . ALA A 1 84 ? 8.575 -1.975 4.274 1.00 68.88 84 ALA A O 1
ATOM 618 N N . GLY A 1 85 ? 6.358 -1.861 4.044 1.00 72.25 85 GLY A N 1
ATOM 619 C CA . GLY A 1 85 ? 6.146 -1.468 5.426 1.00 72.25 85 GLY A CA 1
ATOM 620 C C . GLY A 1 85 ? 6.660 -0.078 5.771 1.00 72.25 85 GLY A C 1
ATOM 621 O O . GLY A 1 85 ? 7.003 0.125 6.935 1.00 72.25 85 GLY A O 1
ATOM 622 N N . ARG A 1 86 ? 6.747 0.850 4.806 1.00 78.69 86 ARG A N 1
ATOM 623 C CA . ARG A 1 86 ? 7.283 2.207 5.012 1.00 78.69 86 ARG A CA 1
ATOM 624 C C . ARG A 1 86 ? 6.682 2.906 6.235 1.00 78.69 86 ARG A C 1
ATOM 626 O O . ARG A 1 86 ? 7.429 3.500 7.012 1.00 78.69 86 ARG A O 1
ATOM 633 N N . TRP A 1 87 ? 5.381 2.741 6.470 1.00 82.44 87 TRP A N 1
ATOM 634 C CA . TRP A 1 87 ? 4.677 3.308 7.621 1.00 82.44 87 TRP A CA 1
ATOM 635 C C . TRP A 1 87 ? 5.310 2.943 8.976 1.00 82.44 87 TRP A C 1
ATOM 637 O O . TRP A 1 87 ? 5.267 3.740 9.909 1.00 82.44 87 TRP A O 1
ATOM 647 N N . ARG A 1 88 ? 5.960 1.774 9.094 1.00 83.81 88 ARG A N 1
ATOM 648 C CA . ARG A 1 88 ? 6.641 1.329 10.327 1.00 83.81 88 ARG A CA 1
ATOM 649 C C . ARG A 1 88 ? 7.856 2.186 10.673 1.00 83.81 88 ARG A C 1
ATOM 651 O O . ARG A 1 88 ? 8.288 2.198 11.819 1.00 83.81 88 ARG A O 1
ATOM 658 N N . TYR A 1 89 ? 8.407 2.887 9.686 1.00 83.25 89 TYR A N 1
ATOM 659 C CA . TYR A 1 89 ? 9.538 3.795 9.846 1.00 83.25 89 TYR A CA 1
ATOM 660 C C . TYR A 1 89 ? 9.095 5.250 10.038 1.00 83.25 89 TYR A C 1
ATOM 662 O O . TYR A 1 89 ? 9.940 6.116 10.247 1.00 83.25 89 TYR A O 1
ATOM 670 N N . LEU A 1 90 ? 7.787 5.530 9.990 1.00 84.69 90 LEU A N 1
ATOM 671 C CA . LEU A 1 90 ? 7.219 6.837 10.305 1.00 84.69 90 LEU A CA 1
ATOM 672 C C . LEU A 1 90 ? 6.896 6.880 11.810 1.00 84.69 90 LEU A C 1
ATOM 674 O O . LEU A 1 90 ? 5.945 6.223 12.240 1.00 84.69 90 LEU A O 1
ATOM 678 N N . PRO A 1 91 ? 7.636 7.649 12.640 1.00 86.44 91 PRO A N 1
ATOM 679 C CA . PRO A 1 91 ? 7.528 7.555 14.101 1.00 86.44 91 PRO A CA 1
ATOM 680 C C . PRO A 1 91 ? 6.133 7.845 14.664 1.00 86.44 91 PRO A C 1
ATOM 682 O O . PRO A 1 91 ? 5.797 7.390 15.755 1.00 86.44 91 PRO A O 1
ATOM 685 N N . ALA A 1 92 ? 5.319 8.636 13.961 1.00 86.31 92 ALA A N 1
ATOM 686 C CA . ALA A 1 92 ? 3.933 8.889 14.345 1.00 86.31 92 ALA A CA 1
ATOM 687 C C . ALA A 1 92 ? 3.055 7.639 14.154 1.00 86.31 92 ALA A C 1
ATOM 689 O O . ALA A 1 92 ? 2.360 7.232 15.083 1.00 86.31 92 ALA A O 1
ATOM 690 N N . LEU A 1 93 ? 3.144 6.991 12.989 1.00 88.81 93 LEU A N 1
ATOM 691 C CA . LEU A 1 93 ? 2.357 5.800 12.662 1.00 88.81 93 LEU A CA 1
ATOM 692 C C . LEU A 1 93 ? 2.816 4.576 13.460 1.00 88.81 93 LEU A C 1
ATOM 694 O O . LEU A 1 93 ? 1.984 3.809 13.936 1.00 88.81 93 LEU A O 1
ATOM 698 N N . ALA A 1 94 ? 4.128 4.424 13.668 1.00 88.44 94 ALA A N 1
ATOM 699 C CA . ALA A 1 94 ? 4.681 3.364 14.508 1.00 88.44 94 ALA A CA 1
ATOM 700 C C . ALA A 1 94 ? 4.145 3.447 15.948 1.00 88.44 94 ALA A C 1
ATOM 702 O O . ALA A 1 94 ? 3.614 2.467 16.466 1.00 88.44 94 ALA A O 1
ATOM 703 N N . ARG A 1 95 ? 4.180 4.640 16.562 1.00 89.06 95 ARG A N 1
ATOM 704 C CA . ARG A 1 95 ? 3.635 4.861 17.914 1.00 89.06 95 ARG A CA 1
ATOM 705 C C . ARG A 1 95 ? 2.129 4.624 17.995 1.00 89.06 95 ARG A C 1
ATOM 707 O O . ARG A 1 95 ? 1.649 4.106 18.999 1.00 89.06 95 ARG A O 1
ATOM 714 N N . LEU A 1 96 ? 1.381 4.985 16.954 1.00 89.56 96 LEU A N 1
ATOM 715 C CA . LEU A 1 96 ? -0.053 4.704 16.876 1.00 89.56 96 LEU A CA 1
ATOM 716 C C . LEU A 1 96 ? -0.327 3.195 16.813 1.00 89.56 96 LEU A C 1
ATOM 718 O O . LEU A 1 96 ? -1.196 2.699 17.528 1.00 89.56 96 LEU A O 1
ATOM 722 N N . ALA A 1 97 ? 0.442 2.451 16.016 1.00 89.62 97 ALA A N 1
ATOM 723 C CA . ALA A 1 97 ? 0.323 0.998 15.952 1.00 89.62 97 ALA A CA 1
ATOM 724 C C . ALA A 1 97 ? 0.680 0.328 17.288 1.00 89.62 97 ALA A C 1
ATOM 726 O O . ALA A 1 97 ? 0.044 -0.650 17.669 1.00 89.62 97 ALA A O 1
ATOM 727 N N . GLU A 1 98 ? 1.648 0.867 18.032 1.00 90.62 98 GLU A N 1
ATOM 728 C CA . GLU A 1 98 ? 1.979 0.408 19.385 1.00 90.62 98 GLU A CA 1
ATOM 729 C C . GLU A 1 98 ? 0.875 0.729 20.403 1.00 90.62 98 GLU A C 1
ATOM 731 O O . GLU A 1 98 ? 0.586 -0.091 21.276 1.00 90.62 98 GLU A O 1
ATOM 736 N N . ALA A 1 99 ? 0.226 1.895 20.294 1.00 87.62 99 ALA A N 1
ATOM 737 C CA . ALA A 1 99 ? -0.815 2.329 21.226 1.00 87.62 99 ALA A CA 1
ATOM 738 C C . ALA A 1 99 ? -1.985 1.338 21.309 1.00 87.62 99 ALA A C 1
ATOM 740 O O . ALA A 1 99 ? -2.531 1.137 22.394 1.00 87.62 99 ALA A O 1
ATOM 741 N N . ARG A 1 100 ? -2.290 0.647 20.204 1.00 89.44 100 ARG A N 1
ATOM 742 C CA . ARG A 1 100 ? -3.348 -0.370 20.135 1.00 89.44 100 ARG A CA 1
ATOM 743 C C . ARG A 1 100 ? -3.143 -1.544 21.099 1.00 89.44 100 ARG A C 1
ATOM 745 O O . ARG A 1 100 ? -4.087 -2.245 21.430 1.00 89.44 100 ARG A O 1
ATOM 752 N N . HIS A 1 101 ? -1.897 -1.794 21.504 1.00 90.81 101 HIS A N 1
ATOM 753 C CA . HIS A 1 101 ? -1.537 -2.900 22.389 1.00 90.81 101 HIS A CA 1
ATOM 754 C C . HIS A 1 101 ? -1.673 -2.544 23.874 1.00 90.81 101 HIS A C 1
ATOM 756 O O . HIS A 1 101 ? -1.471 -3.401 24.734 1.00 90.81 101 HIS A O 1
ATOM 762 N N . ARG A 1 102 ? -2.003 -1.289 24.201 1.00 92.12 102 ARG A N 1
ATOM 763 C CA . ARG A 1 102 ? -2.237 -0.869 25.584 1.00 92.12 102 ARG A CA 1
ATOM 764 C C . ARG A 1 102 ? -3.577 -1.426 26.069 1.00 92.12 102 ARG A C 1
ATOM 766 O O . ARG A 1 102 ? -4.574 -1.224 25.382 1.00 92.12 102 ARG A O 1
ATOM 773 N N . PRO A 1 103 ? -3.656 -2.020 27.274 1.00 93.19 103 PRO A N 1
ATOM 774 C CA . PRO A 1 103 ? -4.920 -2.542 27.801 1.00 93.19 103 PRO A CA 1
ATOM 775 C C . PRO A 1 103 ? -6.053 -1.506 27.828 1.00 93.19 103 PRO A C 1
ATOM 777 O O . PRO A 1 103 ? -7.195 -1.832 27.528 1.00 93.19 103 PRO A O 1
ATOM 780 N N . SER A 1 104 ? -5.729 -0.243 28.126 1.00 94.12 104 SER A N 1
ATOM 781 C CA . SER A 1 104 ? -6.700 0.856 28.183 1.00 94.12 104 SER A CA 1
ATOM 782 C C . SER A 1 104 ? -7.269 1.260 26.824 1.00 94.12 104 SER A C 1
ATOM 784 O O . SER A 1 104 ? -8.294 1.922 26.788 1.00 94.12 104 SER A O 1
ATOM 786 N N . PHE A 1 105 ? -6.610 0.903 25.720 1.00 94.12 105 PHE A N 1
ATOM 787 C CA . PHE A 1 105 ? -7.089 1.206 24.371 1.00 94.12 105 PHE A CA 1
ATOM 788 C C . PHE A 1 105 ? -8.277 0.311 23.980 1.00 94.12 105 PHE A C 1
ATOM 790 O O . PHE A 1 105 ? -9.143 0.696 23.194 1.00 94.12 105 PHE A O 1
ATOM 797 N N . GLY A 1 106 ? -8.346 -0.890 24.560 1.00 94.50 106 GLY A N 1
ATOM 798 C CA . GLY A 1 106 ? -9.330 -1.896 24.189 1.00 94.50 106 GLY A CA 1
ATOM 799 C C . GLY A 1 106 ? -9.099 -2.431 22.774 1.00 94.50 106 GLY A C 1
ATOM 800 O O . GLY A 1 106 ? -7.961 -2.622 22.349 1.00 94.50 106 GLY A O 1
ATOM 801 N N . THR A 1 107 ? -10.183 -2.702 22.046 1.00 94.00 107 THR A N 1
ATOM 802 C CA . THR A 1 107 ? -10.115 -3.274 20.690 1.00 94.00 107 THR A CA 1
ATOM 803 C C . THR A 1 107 ? -10.156 -2.162 19.639 1.00 94.00 107 THR A C 1
ATOM 805 O O . THR A 1 107 ? -11.017 -1.291 19.754 1.00 94.00 107 THR A O 1
ATOM 808 N N . PRO A 1 108 ? -9.286 -2.163 18.610 1.00 95.31 108 PRO A N 1
ATOM 809 C CA . PRO A 1 108 ? -9.364 -1.201 17.511 1.00 95.31 108 PRO A CA 1
ATOM 810 C C . PRO A 1 108 ? -10.686 -1.326 16.744 1.00 95.31 108 PRO A C 1
ATOM 812 O O . PRO A 1 108 ? -11.038 -2.418 16.309 1.00 95.31 108 PRO A O 1
ATOM 815 N N . VAL A 1 109 ? -11.396 -0.213 16.542 1.00 96.81 109 VAL A N 1
ATOM 816 C CA . VAL A 1 109 ? -12.704 -0.195 15.852 1.00 96.81 109 VAL A CA 1
ATOM 817 C C . VAL A 1 109 ? -12.717 0.673 14.599 1.00 96.81 109 VAL A C 1
ATOM 819 O O . VAL A 1 109 ? -13.460 0.387 13.658 1.00 96.81 109 VAL A O 1
ATOM 822 N N . PHE A 1 110 ? -11.894 1.724 14.555 1.00 97.38 110 PHE A N 1
ATOM 823 C CA . PHE A 1 110 ? -11.869 2.638 13.419 1.00 97.38 110 PHE A CA 1
ATOM 824 C C . PHE A 1 110 ? -10.487 3.237 13.171 1.00 97.38 110 PHE A C 1
ATOM 826 O O . PHE A 1 110 ? -9.845 3.711 14.105 1.00 97.38 110 PHE A O 1
ATOM 833 N N . LEU A 1 111 ? -10.061 3.276 11.908 1.00 97.00 111 LEU A N 1
ATOM 834 C CA . LEU A 1 111 ? -8.882 4.006 11.441 1.00 97.00 111 LEU A CA 1
ATOM 835 C C . LEU A 1 111 ? -9.294 5.047 10.397 1.00 97.00 111 LEU A C 1
ATOM 837 O O . LEU A 1 111 ? -9.943 4.722 9.407 1.00 97.00 111 LEU A O 1
ATOM 841 N N . ARG A 1 112 ? -8.830 6.282 10.542 1.00 96.50 112 ARG A N 1
ATOM 842 C CA . ARG A 1 112 ? -8.853 7.288 9.479 1.00 96.50 112 ARG A CA 1
ATOM 843 C C . ARG A 1 112 ? -7.428 7.688 9.157 1.00 96.50 112 ARG A C 1
ATOM 845 O O . ARG A 1 112 ? -6.661 7.970 10.073 1.00 96.50 112 ARG A O 1
ATOM 852 N N . HIS A 1 113 ? -7.077 7.721 7.879 1.00 94.38 113 HIS A N 1
ATOM 853 C CA . HIS A 1 113 ? -5.725 8.070 7.447 1.00 94.38 113 HIS A CA 1
ATOM 854 C C . HIS A 1 113 ? -5.772 8.922 6.184 1.00 94.38 113 HIS A C 1
ATOM 856 O O . HIS A 1 113 ? -6.294 8.485 5.160 1.00 94.38 113 HIS A O 1
ATOM 862 N N . PHE A 1 114 ? -5.231 10.135 6.261 1.00 92.56 114 PHE A N 1
ATOM 863 C CA . PHE A 1 114 ? -4.998 11.003 5.114 1.00 92.56 114 PHE A CA 1
ATOM 864 C C . PHE A 1 114 ? -3.544 10.935 4.688 1.00 92.56 114 PHE A C 1
ATOM 866 O O . PHE A 1 114 ? -2.642 11.142 5.499 1.00 92.56 114 PHE A O 1
ATOM 873 N N . ILE A 1 115 ? -3.338 10.699 3.397 1.00 89.75 115 ILE A N 1
ATOM 874 C CA . ILE A 1 115 ? -2.020 10.471 2.812 1.00 89.75 115 ILE A CA 1
ATOM 875 C C . ILE A 1 115 ? -1.880 11.329 1.562 1.00 89.75 115 ILE A C 1
ATOM 877 O O . ILE A 1 115 ? -2.794 11.413 0.739 1.00 89.75 115 ILE A O 1
ATOM 881 N N . GLY A 1 116 ? -0.717 11.948 1.384 1.00 88.88 116 GLY A N 1
ATOM 882 C CA . GLY A 1 116 ? -0.389 12.628 0.136 1.00 88.88 116 GLY A CA 1
ATOM 883 C C . GLY A 1 116 ? 0.041 11.640 -0.950 1.00 88.88 116 GLY A C 1
ATOM 884 O O . GLY A 1 116 ? 1.102 11.034 -0.845 1.00 88.88 116 GLY A O 1
ATOM 885 N N . GLY A 1 117 ? -0.740 11.520 -2.024 1.00 83.19 117 GLY A N 1
ATOM 886 C CA . GLY A 1 117 ? -0.404 10.726 -3.216 1.00 83.19 117 GLY A CA 1
ATOM 887 C C . GLY A 1 117 ? 0.391 11.496 -4.277 1.00 83.19 117 GLY A C 1
ATOM 888 O O . GLY A 1 117 ? 0.806 10.928 -5.285 1.00 83.19 117 GLY A O 1
ATOM 889 N N . GLY A 1 118 ? 0.609 12.799 -4.084 1.00 83.06 118 GLY A N 1
ATOM 890 C CA . GLY A 1 118 ? 1.327 13.643 -5.041 1.00 83.06 118 GLY A CA 1
ATOM 891 C C . GLY A 1 118 ? 0.623 13.776 -6.401 1.00 83.06 118 GLY A C 1
ATOM 892 O O . GLY A 1 118 ? -0.594 13.646 -6.521 1.00 83.06 118 GLY A O 1
ATOM 893 N N . THR A 1 119 ? 1.397 14.073 -7.447 1.00 79.94 119 THR A N 1
ATOM 894 C CA . THR A 1 119 ? 0.887 14.496 -8.767 1.00 79.94 119 THR A CA 1
ATOM 895 C C . THR A 1 119 ? 0.918 13.398 -9.836 1.00 79.94 119 THR A C 1
ATOM 897 O O . THR A 1 119 ? 1.087 13.686 -11.021 1.00 79.94 119 THR A O 1
ATOM 900 N N . SER A 1 120 ? 0.781 12.128 -9.445 1.00 84.00 120 SER A N 1
ATOM 901 C CA . SER A 1 120 ? 0.733 11.020 -10.405 1.00 84.00 120 SER A CA 1
ATOM 902 C C . SER A 1 120 ? -0.127 9.855 -9.920 1.00 84.00 120 SER A C 1
ATOM 904 O O . SER A 1 120 ? -0.321 9.665 -8.722 1.00 84.00 120 SER A O 1
ATOM 906 N N . VAL A 1 121 ? -0.594 9.026 -10.862 1.00 84.31 121 VAL A N 1
ATOM 907 C CA . VAL A 1 121 ? -1.271 7.749 -10.557 1.00 84.31 121 VAL A CA 1
ATOM 908 C C . VAL A 1 121 ? -0.370 6.829 -9.734 1.00 84.31 121 VAL A C 1
ATOM 910 O O . VAL A 1 121 ? -0.850 6.123 -8.855 1.00 84.31 121 VAL A O 1
ATOM 913 N N . LEU A 1 122 ? 0.939 6.835 -10.004 1.00 83.38 122 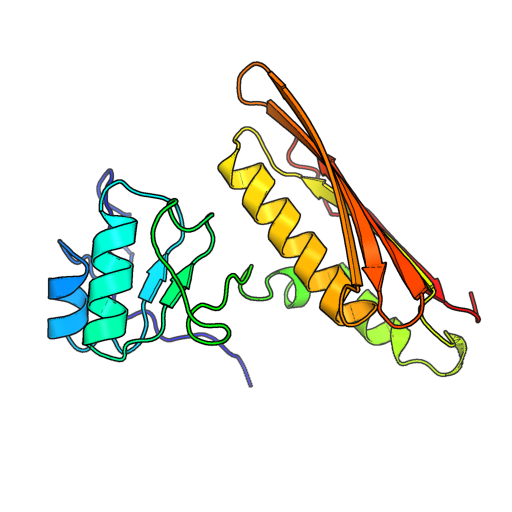LEU A N 1
ATOM 914 C CA . LEU A 1 122 ? 1.885 5.991 -9.281 1.00 83.38 122 LEU A CA 1
ATOM 915 C C . LEU A 1 122 ? 2.012 6.433 -7.820 1.00 83.38 122 LEU A C 1
ATOM 917 O O . LEU A 1 122 ? 1.989 5.596 -6.927 1.00 83.38 122 LEU A O 1
ATOM 921 N N . GLY A 1 123 ? 2.088 7.741 -7.570 1.00 84.12 123 GLY A N 1
ATOM 922 C CA . GLY A 1 123 ? 2.087 8.265 -6.207 1.00 84.12 123 GLY A CA 1
ATOM 923 C C . GLY A 1 123 ? 0.774 7.970 -5.469 1.00 84.12 123 GLY A C 1
ATOM 924 O O . GLY A 1 123 ? 0.814 7.544 -4.316 1.00 84.12 123 GLY A O 1
ATOM 925 N N . LEU A 1 124 ? -0.377 8.082 -6.150 1.00 88.06 124 LEU A N 1
ATOM 926 C CA . LEU A 1 124 ? -1.676 7.651 -5.615 1.00 88.06 124 LEU A CA 1
ATOM 927 C C . LEU A 1 124 ? -1.645 6.172 -5.206 1.00 88.06 124 LEU A C 1
ATOM 929 O O . LEU A 1 124 ? -2.078 5.824 -4.110 1.00 88.06 124 LEU A O 1
ATOM 933 N N . TRP A 1 125 ? -1.140 5.310 -6.088 1.00 85.69 125 TRP A N 1
ATOM 934 C CA . TRP A 1 125 ? -1.053 3.872 -5.857 1.00 85.69 125 TRP A CA 1
ATOM 935 C C . TRP A 1 125 ? -0.182 3.536 -4.642 1.00 85.69 125 TRP A C 1
ATOM 937 O O . TRP A 1 125 ? -0.606 2.769 -3.782 1.00 85.69 125 TRP A O 1
ATOM 947 N N . TRP A 1 126 ? 0.996 4.152 -4.529 1.00 84.75 126 TRP A N 1
ATOM 948 C CA . TRP A 1 126 ? 1.883 3.962 -3.381 1.00 84.75 126 TRP A CA 1
ATOM 949 C C . TRP A 1 126 ? 1.252 4.410 -2.065 1.00 84.75 126 TRP A C 1
ATOM 951 O O . TRP A 1 126 ? 1.310 3.673 -1.084 1.00 84.75 126 TRP A O 1
ATOM 961 N N . ALA A 1 127 ? 0.611 5.579 -2.053 1.00 87.94 127 ALA A N 1
ATOM 962 C CA . ALA A 1 127 ? -0.091 6.076 -0.876 1.00 87.94 127 ALA A CA 1
ATOM 963 C C . ALA A 1 127 ? -1.257 5.154 -0.477 1.00 87.94 127 ALA A C 1
ATOM 965 O O . ALA A 1 127 ? -1.418 4.832 0.697 1.00 87.94 127 ALA A O 1
ATOM 966 N N . ALA A 1 128 ? -2.036 4.667 -1.449 1.00 89.81 128 ALA A N 1
ATOM 967 C CA . ALA A 1 128 ? -3.106 3.703 -1.201 1.00 89.81 128 ALA A CA 1
ATOM 968 C C . ALA A 1 128 ? -2.572 2.387 -0.615 1.00 89.81 128 ALA A C 1
ATOM 970 O O . ALA A 1 128 ? -3.140 1.869 0.345 1.00 89.81 128 ALA A O 1
ATOM 971 N N . LEU A 1 129 ? -1.474 1.861 -1.166 1.00 87.62 129 LEU A N 1
ATOM 972 C CA . LEU A 1 129 ? -0.843 0.634 -0.688 1.00 87.62 129 LEU A CA 1
ATOM 973 C C . LEU A 1 129 ? -0.294 0.799 0.735 1.00 87.62 129 LEU A C 1
ATOM 975 O O . LEU A 1 129 ? -0.515 -0.068 1.574 1.00 87.62 129 LEU A O 1
ATOM 979 N N . GLU A 1 130 ? 0.362 1.923 1.030 1.00 87.19 130 GLU A N 1
ATOM 980 C CA . GLU A 1 130 ? 0.869 2.242 2.369 1.00 87.19 130 GLU A CA 1
ATOM 981 C C . GLU A 1 130 ? -0.265 2.350 3.400 1.00 87.19 130 GLU A C 1
ATOM 983 O O . GLU A 1 130 ? -0.186 1.736 4.466 1.00 87.19 130 GLU A O 1
ATOM 988 N N . GLY A 1 131 ? -1.354 3.049 3.061 1.00 91.00 131 GLY A N 1
ATOM 989 C CA . GLY A 1 131 ? -2.535 3.145 3.921 1.00 91.00 131 GLY A CA 1
ATOM 990 C C . GLY A 1 131 ? -3.212 1.794 4.158 1.00 91.00 131 GLY A C 1
ATOM 991 O O . GLY A 1 131 ? -3.625 1.492 5.277 1.00 91.00 131 GLY A O 1
ATOM 992 N N . LEU A 1 132 ? -3.292 0.947 3.126 1.00 91.31 132 LEU A N 1
ATOM 993 C CA . LEU A 1 132 ? -3.830 -0.407 3.253 1.00 91.31 132 LEU A CA 1
ATOM 994 C C . LEU A 1 132 ? -2.946 -1.282 4.143 1.00 91.31 132 LEU A C 1
ATOM 996 O O . LEU A 1 132 ? -3.469 -1.988 5.000 1.00 91.31 132 LEU A O 1
ATOM 1000 N N . GLU A 1 133 ? -1.622 -1.217 4.004 1.00 89.62 133 GLU A N 1
ATOM 1001 C CA . GLU A 1 133 ? -0.716 -1.943 4.897 1.00 89.62 133 GLU A CA 1
ATOM 1002 C C . GLU A 1 133 ? -0.837 -1.500 6.354 1.00 89.62 133 GLU A C 1
ATOM 1004 O O . GLU A 1 133 ? -0.785 -2.350 7.248 1.00 89.62 133 GLU A O 1
ATOM 1009 N N . LEU A 1 134 ? -0.988 -0.195 6.602 1.00 91.44 134 LEU A N 1
ATOM 1010 C CA . LEU A 1 134 ? -1.240 0.324 7.943 1.00 91.44 134 LEU A CA 1
ATOM 1011 C C . LEU A 1 134 ? -2.569 -0.217 8.483 1.00 91.44 134 LEU A C 1
ATOM 1013 O O . LEU A 1 134 ? -2.599 -0.754 9.589 1.00 91.44 134 LEU A O 1
ATOM 1017 N N . ALA A 1 135 ? -3.648 -0.135 7.697 1.00 93.56 135 ALA A N 1
ATOM 1018 C CA . ALA A 1 135 ? -4.960 -0.644 8.087 1.00 93.56 135 ALA A CA 1
ATOM 1019 C C . ALA A 1 135 ? -4.906 -2.134 8.442 1.00 93.56 135 ALA A C 1
ATOM 1021 O O . ALA A 1 135 ? -5.407 -2.527 9.491 1.00 93.56 135 ALA A O 1
ATOM 1022 N N . VAL A 1 136 ? -4.225 -2.953 7.636 1.00 91.56 136 VAL A N 1
ATOM 1023 C CA . VAL A 1 136 ? -4.043 -4.379 7.936 1.00 91.56 136 VAL A CA 1
ATOM 1024 C C . VAL A 1 136 ? -3.200 -4.591 9.191 1.00 91.56 136 VAL A C 1
ATOM 1026 O O . VAL A 1 136 ? -3.533 -5.427 10.030 1.00 91.56 136 VAL A O 1
ATOM 1029 N N . GLY A 1 137 ? -2.123 -3.821 9.355 1.00 89.88 137 GLY A N 1
ATOM 1030 C CA . GLY A 1 137 ? -1.255 -3.910 10.526 1.00 89.88 137 GLY A CA 1
ATOM 1031 C C . GLY A 1 137 ? -1.946 -3.529 11.838 1.00 89.88 137 GLY A C 1
ATOM 1032 O O . GLY A 1 137 ? -1.612 -4.089 12.882 1.00 89.88 137 GLY A O 1
ATOM 1033 N N . VAL A 1 138 ? -2.907 -2.602 11.792 1.00 92.50 138 VAL A N 1
ATOM 1034 C CA . VAL A 1 138 ? -3.532 -2.011 12.984 1.00 92.50 138 VAL A CA 1
ATOM 1035 C C . VAL A 1 138 ? -4.938 -2.548 13.261 1.00 92.50 138 VAL A C 1
ATOM 1037 O O . VAL A 1 138 ? -5.292 -2.696 14.430 1.00 92.50 138 VAL A O 1
ATOM 1040 N N . LEU A 1 139 ? -5.720 -2.891 12.238 1.00 94.12 139 LEU A N 1
ATOM 1041 C CA . LEU A 1 139 ? -7.096 -3.387 12.378 1.00 94.12 139 LEU A CA 1
ATOM 1042 C C . LEU A 1 139 ? -7.262 -4.874 12.037 1.00 94.12 139 LEU A C 1
ATOM 1044 O O . LEU A 1 139 ? -8.291 -5.451 12.368 1.00 94.12 139 LEU A O 1
ATOM 1048 N N . GLY A 1 140 ? -6.284 -5.501 11.377 1.00 91.62 140 GLY A N 1
ATOM 1049 C CA . GLY A 1 140 ? -6.357 -6.908 10.974 1.00 91.62 140 GLY A CA 1
ATOM 1050 C C . GLY A 1 140 ? -6.807 -7.128 9.527 1.00 91.62 140 GLY A C 1
ATOM 1051 O O . GLY A 1 140 ? -6.795 -6.223 8.692 1.00 91.62 140 GLY A O 1
ATOM 1052 N N . ALA A 1 141 ? -7.146 -8.376 9.197 1.00 92.12 141 ALA A N 1
ATOM 1053 C CA . ALA A 1 141 ? -7.360 -8.797 7.814 1.00 92.12 141 ALA A CA 1
ATOM 1054 C C . ALA A 1 141 ? -8.602 -8.128 7.182 1.00 92.12 141 ALA A C 1
ATOM 1056 O O . ALA A 1 141 ? -9.671 -8.117 7.799 1.00 92.12 141 ALA A O 1
ATOM 1057 N N . PRO A 1 142 ? -8.505 -7.605 5.944 1.00 92.94 142 PRO A N 1
ATOM 1058 C CA . PRO A 1 142 ? -9.625 -6.970 5.269 1.00 92.94 142 PRO A CA 1
ATOM 1059 C C . PRO A 1 142 ? -10.601 -8.029 4.744 1.00 92.94 142 PRO A C 1
ATOM 1061 O O . PRO A 1 142 ? -10.206 -9.008 4.114 1.00 92.94 142 PRO A O 1
ATOM 1064 N N . ARG A 1 143 ? -11.895 -7.800 4.963 1.00 94.50 143 ARG A N 1
ATOM 1065 C CA . ARG A 1 143 ? -13.006 -8.614 4.451 1.00 94.50 143 ARG A CA 1
ATOM 1066 C C . ARG A 1 143 ? -13.655 -7.979 3.225 1.00 94.50 143 ARG A C 1
ATOM 1068 O O . ARG A 1 143 ? -14.071 -8.689 2.312 1.00 94.50 143 ARG A O 1
ATOM 1075 N N . ARG A 1 144 ? -13.779 -6.647 3.206 1.00 94.19 144 ARG A N 1
ATOM 1076 C CA . ARG A 1 144 ? -14.352 -5.879 2.088 1.00 94.19 144 ARG A CA 1
ATOM 1077 C C . ARG A 1 144 ? -13.618 -4.562 1.888 1.00 94.19 144 ARG A C 1
ATOM 1079 O O . ARG A 1 144 ? -13.155 -3.954 2.851 1.00 94.19 144 ARG A O 1
ATOM 1086 N N . LEU A 1 145 ? -13.565 -4.131 0.632 1.00 95.06 145 LEU A N 1
ATOM 1087 C CA . LEU A 1 145 ? -12.949 -2.886 0.189 1.00 95.06 145 LEU A CA 1
ATOM 1088 C C . LEU A 1 145 ? -13.898 -2.168 -0.774 1.00 95.06 145 LEU A C 1
ATOM 1090 O O . LEU A 1 145 ? -14.408 -2.784 -1.709 1.00 95.06 145 LEU A O 1
ATOM 1094 N N . TRP A 1 146 ? -14.083 -0.867 -0.576 1.00 96.69 146 TRP A N 1
ATOM 1095 C CA . TRP A 1 146 ? -14.728 0.028 -1.536 1.00 96.69 146 TRP A CA 1
ATOM 1096 C C . TRP A 1 146 ? -13.745 1.114 -1.920 1.00 96.69 146 TRP A C 1
ATOM 1098 O O . TRP A 1 146 ? -13.081 1.682 -1.057 1.00 96.69 146 TRP A O 1
ATOM 1108 N N . VAL A 1 147 ? -13.654 1.401 -3.214 1.00 94.25 147 VAL A N 1
ATOM 1109 C CA . VAL A 1 147 ? -12.720 2.387 -3.751 1.00 94.25 147 VAL A CA 1
ATOM 1110 C C . VAL A 1 147 ? -13.501 3.368 -4.606 1.00 94.25 147 VAL A C 1
ATOM 1112 O O . VAL A 1 147 ? -14.149 2.976 -5.573 1.00 94.25 147 VAL A O 1
ATOM 1115 N N . ALA A 1 148 ? -13.406 4.646 -4.262 1.00 94.69 148 ALA A N 1
ATOM 1116 C CA . ALA A 1 148 ? -13.849 5.748 -5.097 1.00 94.69 148 ALA A CA 1
ATOM 1117 C C . ALA A 1 148 ? -12.623 6.584 -5.454 1.00 94.69 148 ALA A C 1
ATOM 1119 O O . ALA A 1 148 ? -11.937 7.084 -4.567 1.00 94.69 148 ALA A O 1
ATOM 1120 N N . ALA A 1 149 ? -12.334 6.730 -6.744 1.00 92.06 149 ALA A N 1
ATOM 1121 C CA . ALA A 1 149 ? -11.217 7.533 -7.219 1.00 92.06 149 ALA A CA 1
ATOM 1122 C C . ALA A 1 149 ? -11.696 8.534 -8.266 1.00 92.06 149 ALA A C 1
ATOM 1124 O O . ALA A 1 149 ? -12.495 8.205 -9.140 1.00 92.06 149 ALA A O 1
ATOM 1125 N N . THR A 1 150 ? -11.190 9.757 -8.177 1.00 91.81 150 THR A N 1
ATOM 1126 C CA . THR A 1 150 ? -11.434 10.827 -9.141 1.00 91.81 150 THR A CA 1
ATOM 1127 C C . THR A 1 150 ? -10.115 11.501 -9.484 1.00 91.81 150 THR A C 1
ATOM 1129 O O . THR A 1 150 ? -9.215 11.600 -8.646 1.00 91.81 150 THR A O 1
ATOM 1132 N N . GLY A 1 151 ? -9.964 11.940 -10.727 1.00 87.38 151 GLY A N 1
ATOM 1133 C CA . GLY A 1 151 ? -8.711 12.516 -11.186 1.00 87.38 151 GLY A CA 1
ATOM 1134 C C . GLY A 1 151 ? -8.869 13.445 -12.377 1.00 87.38 151 GLY A C 1
ATOM 1135 O O . GLY A 1 151 ? -9.834 13.370 -13.134 1.00 87.38 151 GLY A O 1
ATOM 1136 N N . GLY A 1 152 ? -7.884 14.327 -12.539 1.00 82.25 152 GLY A N 1
ATOM 1137 C CA . GLY A 1 152 ? -7.787 15.274 -13.644 1.00 82.25 152 GLY A CA 1
ATOM 1138 C C . GLY A 1 152 ? -6.409 15.936 -13.693 1.00 82.25 152 GLY A C 1
ATOM 1139 O O . GLY A 1 152 ? -5.824 16.247 -12.658 1.00 82.25 152 GLY A O 1
ATOM 1140 N N . ARG A 1 153 ? -5.863 16.146 -14.901 1.00 83.88 153 ARG A N 1
ATOM 1141 C CA . ARG A 1 153 ? -4.548 16.795 -15.129 1.00 83.88 153 ARG A CA 1
ATOM 1142 C C . ARG A 1 153 ? -3.399 16.184 -14.299 1.00 83.88 153 ARG A C 1
ATOM 1144 O O . ARG A 1 153 ? -2.592 16.904 -13.720 1.00 83.88 153 ARG A O 1
ATOM 1151 N N . GLY A 1 154 ? -3.360 14.852 -14.200 1.00 78.06 154 GLY A N 1
ATOM 1152 C CA . GLY A 1 154 ? -2.334 14.114 -13.447 1.00 78.06 154 GLY A CA 1
ATOM 1153 C C . GLY A 1 154 ? -2.520 14.109 -11.925 1.00 78.06 154 GLY A C 1
ATOM 1154 O O . GLY A 1 154 ? -1.796 13.410 -11.227 1.00 78.06 154 GLY A O 1
ATOM 1155 N N . ARG A 1 155 ? -3.512 14.828 -11.395 1.00 85.31 155 ARG A N 1
ATOM 1156 C CA . ARG A 1 155 ? -3.846 14.851 -9.970 1.00 85.31 155 ARG A CA 1
ATOM 1157 C C . ARG A 1 155 ? -4.954 13.856 -9.686 1.00 85.31 155 ARG A C 1
ATOM 1159 O O . ARG A 1 155 ? -5.953 13.836 -10.402 1.00 85.31 155 ARG A O 1
ATOM 1166 N N . TRP A 1 156 ? -4.776 13.067 -8.636 1.00 89.88 156 TRP A N 1
ATOM 1167 C CA . TRP A 1 156 ? -5.716 12.025 -8.257 1.00 89.88 156 TRP A CA 1
ATOM 1168 C C . TRP A 1 156 ? -6.090 12.127 -6.789 1.00 89.88 156 TRP A C 1
ATOM 1170 O O . TRP A 1 156 ? -5.255 12.409 -5.936 1.00 89.88 156 TRP A O 1
ATOM 1180 N N . HIS A 1 157 ? -7.360 11.870 -6.522 1.00 91.88 157 HIS A N 1
ATOM 1181 C CA . HIS A 1 157 ? -7.908 11.699 -5.195 1.00 91.88 157 HIS A CA 1
ATOM 1182 C C . HIS A 1 157 ? -8.553 10.320 -5.121 1.00 91.88 157 HIS A C 1
ATOM 1184 O O . HIS A 1 157 ? -9.280 9.932 -6.039 1.00 91.88 157 HIS A O 1
ATOM 1190 N N . ALA A 1 158 ? -8.311 9.590 -4.039 1.00 94.56 158 ALA A N 1
ATOM 1191 C CA . ALA A 1 158 ? -8.993 8.331 -3.785 1.00 94.56 158 ALA A CA 1
ATOM 1192 C C . ALA A 1 158 ? -9.472 8.262 -2.341 1.00 94.56 158 ALA A C 1
ATOM 1194 O O . ALA A 1 158 ? -8.746 8.620 -1.421 1.00 94.56 158 ALA A O 1
ATOM 1195 N N . THR A 1 159 ? -10.684 7.758 -2.155 1.00 96.62 159 THR A N 1
ATOM 1196 C CA . THR A 1 159 ? -11.198 7.329 -0.860 1.00 96.62 159 THR A CA 1
ATOM 1197 C C . THR A 1 159 ? -11.356 5.818 -0.900 1.00 96.62 159 THR A C 1
ATOM 1199 O O . THR A 1 159 ? -11.996 5.275 -1.803 1.00 96.62 159 THR A O 1
ATOM 1202 N N . ILE A 1 160 ? -10.752 5.142 0.070 1.00 97.12 160 ILE A N 1
ATOM 1203 C CA . ILE A 1 160 ? -10.809 3.695 0.227 1.00 97.12 160 ILE A CA 1
ATOM 1204 C C . ILE A 1 160 ? -11.443 3.403 1.578 1.00 97.12 160 ILE A C 1
ATOM 1206 O O . ILE A 1 160 ? -10.943 3.837 2.615 1.00 97.12 160 ILE A O 1
ATOM 1210 N N . THR A 1 161 ? -12.537 2.654 1.566 1.00 98.00 161 THR A N 1
ATOM 1211 C CA . THR A 1 161 ? -13.172 2.148 2.779 1.00 98.00 161 THR A CA 1
ATOM 1212 C C . THR A 1 161 ? -12.849 0.675 2.930 1.00 98.00 161 THR A C 1
ATOM 1214 O O . THR A 1 161 ? -13.056 -0.103 2.000 1.00 98.00 161 THR A O 1
ATOM 1217 N N . VAL A 1 162 ? -12.355 0.292 4.102 1.00 97.69 162 VAL A N 1
ATOM 1218 C CA . VAL A 1 162 ? -12.021 -1.092 4.452 1.00 97.69 162 VAL A CA 1
ATOM 1219 C C . VAL A 1 162 ? -12.933 -1.538 5.582 1.00 97.69 162 VAL A C 1
ATOM 1221 O O . VAL A 1 162 ? -13.158 -0.778 6.518 1.00 97.69 162 VAL A O 1
ATOM 1224 N N . ILE A 1 163 ? -13.430 -2.768 5.512 1.00 97.75 163 ILE A N 1
ATOM 1225 C CA . ILE A 1 163 ? -14.063 -3.454 6.642 1.00 97.75 163 ILE A CA 1
ATOM 1226 C C . ILE A 1 163 ? -13.282 -4.734 6.892 1.00 97.75 163 ILE A C 1
ATOM 1228 O O . ILE A 1 163 ? -13.049 -5.494 5.946 1.00 97.75 163 ILE A O 1
ATOM 1232 N N . THR A 1 164 ? -12.852 -4.958 8.131 1.00 96.56 164 THR A N 1
ATOM 1233 C CA . THR A 1 164 ? -12.068 -6.135 8.518 1.00 96.56 164 THR A CA 1
ATOM 1234 C C . THR A 1 164 ? -12.956 -7.336 8.837 1.00 96.56 164 THR A C 1
ATOM 1236 O O . THR A 1 164 ? -14.189 -7.274 8.782 1.00 96.56 164 THR A O 1
ATOM 1239 N N . VAL A 1 165 ? -12.320 -8.478 9.094 1.00 94.62 165 VAL A N 1
ATOM 1240 C CA . VAL A 1 165 ? -12.993 -9.694 9.573 1.00 94.62 165 VAL A CA 1
ATOM 1241 C C . VAL A 1 165 ? -13.618 -9.512 10.957 1.00 94.62 165 VAL A C 1
ATOM 1243 O O . VAL A 1 165 ? -14.664 -10.096 11.209 1.00 94.62 165 VAL A O 1
ATOM 1246 N N . ASP A 1 166 ? -13.033 -8.643 11.783 1.00 93.00 166 ASP A N 1
ATOM 1247 C CA . ASP A 1 166 ? -13.498 -8.306 13.135 1.00 93.00 166 ASP A CA 1
ATOM 1248 C C . ASP A 1 166 ? -14.443 -7.085 13.140 1.00 93.00 166 ASP A C 1
ATOM 1250 O O . ASP A 1 166 ? -14.632 -6.436 14.164 1.00 93.00 166 ASP A O 1
ATOM 1254 N N . ASP A 1 167 ? -14.992 -6.728 11.972 1.00 95.31 167 ASP A N 1
ATOM 1255 C CA . ASP A 1 167 ? -15.901 -5.595 11.744 1.00 95.31 167 ASP A CA 1
ATOM 1256 C C . ASP A 1 167 ? -15.364 -4.207 12.153 1.00 95.31 167 ASP A C 1
ATOM 1258 O O . ASP A 1 167 ? -16.109 -3.224 12.181 1.00 95.31 167 ASP A O 1
ATOM 1262 N N . ALA A 1 168 ? -14.050 -4.076 12.351 1.00 97.00 168 ALA A N 1
ATOM 1263 C CA . ALA A 1 168 ? -13.394 -2.777 12.393 1.00 97.00 168 ALA A CA 1
ATOM 1264 C C . ALA A 1 168 ? -13.401 -2.133 10.998 1.00 97.00 168 ALA A C 1
ATOM 1266 O O . ALA A 1 168 ? -13.373 -2.811 9.964 1.00 97.00 168 ALA A O 1
ATOM 1267 N N . SER A 1 169 ? -13.418 -0.804 10.957 1.00 97.69 169 SER A N 1
ATOM 1268 C CA . SER A 1 169 ? -13.513 -0.050 9.706 1.00 97.69 169 SER A CA 1
ATOM 1269 C C . SER A 1 169 ? -12.325 0.884 9.499 1.00 97.69 169 SER A C 1
ATOM 1271 O O . SER A 1 169 ? -11.764 1.420 10.448 1.00 97.69 169 SER A O 1
ATOM 1273 N N . ALA A 1 170 ? -11.920 1.095 8.249 1.00 97.81 170 ALA A N 1
ATOM 1274 C CA . ALA A 1 170 ? -10.934 2.112 7.904 1.00 97.81 170 ALA A CA 1
ATOM 1275 C C . ALA A 1 170 ? -11.446 3.035 6.801 1.00 97.81 170 ALA A C 1
ATOM 1277 O O . ALA A 1 170 ? -12.089 2.579 5.855 1.00 97.81 170 ALA A O 1
ATOM 1278 N N . GLN A 1 171 ? -11.099 4.315 6.893 1.00 97.75 171 GLN A N 1
ATOM 1279 C CA . GLN A 1 171 ? -11.222 5.292 5.821 1.00 97.75 171 GLN A CA 1
ATOM 1280 C C . GLN A 1 171 ? -9.830 5.820 5.472 1.00 97.75 171 GLN A C 1
ATOM 1282 O O . GLN A 1 171 ? -9.227 6.576 6.234 1.00 97.75 171 GLN A O 1
ATOM 1287 N N . LEU A 1 172 ? -9.334 5.435 4.302 1.00 96.06 172 LEU A N 1
ATOM 1288 C CA . LEU A 1 172 ? -8.083 5.933 3.746 1.00 96.06 172 LEU A CA 1
ATOM 1289 C C . LEU A 1 172 ? -8.415 6.988 2.699 1.00 96.06 172 LEU A C 1
ATOM 1291 O O . LEU A 1 172 ? -9.198 6.733 1.783 1.00 96.06 172 LEU A O 1
ATOM 1295 N N . VAL A 1 173 ? -7.825 8.166 2.827 1.00 95.12 173 VAL A N 1
ATOM 1296 C CA . VAL A 1 173 ? -8.047 9.285 1.920 1.00 95.12 173 VAL A CA 1
ATOM 1297 C C . VAL A 1 173 ? -6.711 9.702 1.333 1.00 95.12 173 VAL A C 1
ATOM 1299 O O . VAL A 1 173 ? -5.858 10.264 2.013 1.00 95.12 173 VAL A O 1
ATOM 1302 N N . VAL A 1 174 ? -6.532 9.442 0.046 1.00 93.38 174 VAL A N 1
ATOM 1303 C CA . VAL A 1 174 ? -5.342 9.847 -0.692 1.00 93.38 174 VAL A CA 1
ATOM 1304 C C . VAL A 1 174 ? -5.630 11.155 -1.412 1.00 93.38 174 VAL A C 1
ATOM 1306 O O . VAL A 1 174 ? -6.564 11.245 -2.213 1.00 93.38 174 VAL A O 1
ATOM 1309 N N . THR A 1 175 ? -4.840 12.185 -1.128 1.00 91.19 175 THR A N 1
ATOM 1310 C CA . THR A 1 175 ? -4.994 13.520 -1.714 1.00 91.19 175 THR A CA 1
ATOM 1311 C C . THR A 1 175 ? -3.958 13.773 -2.818 1.00 91.19 175 THR A C 1
ATOM 1313 O O . THR A 1 175 ? -2.858 13.217 -2.782 1.00 91.19 175 THR A O 1
ATOM 1316 N N . PRO A 1 176 ? -4.264 14.633 -3.807 1.00 85.88 176 PRO A N 1
ATOM 1317 C CA . PRO A 1 176 ? -3.364 14.934 -4.930 1.00 85.88 176 PRO A CA 1
ATOM 1318 C C . PRO A 1 176 ? -2.173 15.839 -4.568 1.00 85.88 176 PRO A C 1
ATOM 1320 O O . PRO A 1 176 ? -1.453 16.315 -5.449 1.00 85.88 176 PRO A O 1
ATOM 1323 N N . THR A 1 177 ? -1.991 16.155 -3.288 1.00 80.25 177 THR A N 1
ATOM 1324 C CA . THR A 1 177 ? -0.957 17.056 -2.777 1.00 80.25 177 THR A CA 1
ATOM 1325 C C . THR A 1 177 ? -0.036 16.295 -1.841 1.00 80.25 177 THR A C 1
ATOM 1327 O O . THR A 1 177 ? -0.497 15.480 -1.047 1.00 80.25 177 THR A O 1
ATOM 1330 N N . ALA A 1 178 ? 1.266 16.575 -1.900 1.00 68.44 178 ALA A N 1
ATOM 1331 C CA . ALA A 1 178 ? 2.162 16.170 -0.825 1.00 68.44 178 ALA A CA 1
ATOM 1332 C C . ALA A 1 178 ? 1.764 16.956 0.434 1.00 68.44 178 ALA A C 1
ATOM 1334 O O . ALA A 1 178 ? 1.859 18.182 0.453 1.00 68.44 178 ALA A O 1
ATOM 1335 N N . MET A 1 179 ? 1.240 16.260 1.438 1.00 66.31 179 MET A N 1
ATOM 1336 C CA . MET A 1 179 ? 0.874 16.852 2.722 1.00 66.31 179 MET A CA 1
ATOM 1337 C C . MET A 1 179 ? 2.116 16.881 3.626 1.00 66.31 179 MET A C 1
ATOM 1339 O O . MET A 1 179 ? 2.871 15.903 3.635 1.00 66.31 179 MET A O 1
ATOM 1343 N N . PRO A 1 180 ? 2.363 17.966 4.381 1.00 58.69 180 PRO A N 1
ATOM 1344 C CA . PRO A 1 180 ? 3.400 17.992 5.404 1.00 58.69 180 PRO A CA 1
ATOM 1345 C C . PRO A 1 180 ? 2.937 17.159 6.607 1.00 58.69 180 PRO A C 1
ATOM 1347 O O . PRO A 1 180 ? 2.432 17.684 7.593 1.00 58.69 180 PRO A O 1
ATOM 1350 N N . GLY A 1 181 ? 3.095 15.842 6.495 1.00 64.81 181 GLY A N 1
ATOM 1351 C CA . GLY A 1 181 ? 2.684 14.870 7.503 1.00 64.81 181 GLY A CA 1
ATOM 1352 C C . GLY A 1 181 ? 1.364 14.174 7.178 1.00 64.81 181 GLY A C 1
ATOM 1353 O O . GLY A 1 181 ? 0.496 14.712 6.488 1.00 64.81 181 GLY A O 1
ATOM 1354 N N . ASP A 1 182 ? 1.246 12.955 7.692 1.00 74.94 182 ASP A N 1
ATOM 1355 C CA . ASP A 1 182 ? 0.039 12.144 7.602 1.00 74.94 182 ASP A CA 1
ATOM 1356 C C . ASP A 1 182 ? -0.902 12.517 8.748 1.00 74.94 182 ASP A C 1
ATOM 1358 O O . ASP A 1 182 ? -0.497 12.537 9.914 1.00 74.94 182 ASP A O 1
ATOM 1362 N N . GLU A 1 183 ? -2.169 12.778 8.433 1.00 87.81 183 GLU A N 1
ATOM 1363 C CA . GLU A 1 183 ? -3.207 12.891 9.456 1.00 87.81 183 GLU A CA 1
ATOM 1364 C C . GLU A 1 183 ? -3.772 11.497 9.707 1.00 87.81 183 GLU A C 1
ATOM 1366 O O . GLU A 1 183 ? -4.305 10.854 8.800 1.00 87.81 183 GLU A O 1
ATOM 1371 N N . VAL A 1 184 ? -3.641 11.013 10.938 1.00 91.50 184 VAL A N 1
ATOM 1372 C CA . VAL A 1 184 ? -4.087 9.678 11.320 1.00 91.50 184 VAL A CA 1
ATOM 1373 C C . VAL A 1 184 ? -4.886 9.736 12.614 1.00 91.50 184 VAL A C 1
ATOM 1375 O O . VAL A 1 184 ? -4.516 10.423 13.564 1.00 91.50 184 VAL A O 1
ATOM 1378 N N . MET A 1 185 ? -5.982 8.990 12.654 1.00 93.88 185 MET A N 1
ATOM 1379 C CA . MET A 1 185 ? -6.807 8.801 13.839 1.00 93.88 185 MET A CA 1
ATOM 1380 C C . MET A 1 185 ? -7.124 7.320 13.976 1.00 93.88 185 MET A C 1
ATOM 1382 O O . MET A 1 185 ? -7.624 6.708 13.036 1.00 93.88 185 MET A O 1
ATOM 1386 N N . LEU A 1 186 ? -6.857 6.760 15.149 1.00 95.38 186 LEU A N 1
ATOM 1387 C CA . LEU A 1 186 ? -7.220 5.395 15.496 1.00 95.38 186 LEU A CA 1
ATOM 1388 C C . LEU A 1 186 ? -8.100 5.433 16.738 1.00 95.38 186 LEU A C 1
ATOM 1390 O O . LEU A 1 186 ? -7.707 6.035 17.731 1.00 95.38 186 LEU A O 1
ATOM 1394 N N . LEU A 1 187 ? -9.259 4.788 16.665 1.00 96.25 187 LEU A N 1
ATOM 1395 C CA . LEU A 1 187 ? -10.204 4.672 17.769 1.00 96.25 187 LEU A CA 1
ATOM 1396 C C . LEU A 1 187 ? -10.240 3.232 18.264 1.00 96.25 187 LEU A C 1
ATOM 1398 O O . LEU A 1 187 ? -10.317 2.291 17.462 1.00 96.25 187 LEU A O 1
ATOM 1402 N N . GLY A 1 188 ? -10.204 3.084 19.582 1.00 95.62 188 GLY A N 1
ATOM 1403 C CA . GLY A 1 188 ? -10.414 1.825 20.277 1.00 95.62 188 GLY A CA 1
ATOM 1404 C C . GLY A 1 188 ? -11.690 1.861 21.112 1.00 95.62 188 GLY A C 1
ATOM 1405 O O . GLY A 1 188 ? -12.260 2.920 21.364 1.00 95.62 188 GLY A O 1
ATOM 1406 N N . THR A 1 189 ? -12.148 0.706 21.587 1.00 95.50 189 THR A N 1
ATOM 1407 C CA . THR A 1 189 ? -13.298 0.643 22.508 1.00 95.50 189 THR A CA 1
ATOM 1408 C C . THR A 1 189 ? -13.048 1.365 23.838 1.00 95.50 189 THR A C 1
ATOM 1410 O O . THR A 1 189 ? -14.002 1.650 24.554 1.00 95.50 189 THR A O 1
ATOM 1413 N N . GLY A 1 190 ? -11.785 1.623 24.193 1.00 91.81 190 GLY A N 1
ATOM 1414 C CA . GLY A 1 190 ? -11.391 2.366 25.391 1.00 91.81 190 GLY A CA 1
ATOM 1415 C C . GLY A 1 190 ? -11.170 3.870 25.187 1.00 91.81 190 GLY A C 1
ATOM 1416 O O . GLY A 1 190 ? -10.861 4.554 26.163 1.00 91.81 190 GLY A O 1
ATOM 1417 N N . GLY A 1 191 ? -11.337 4.382 23.960 1.00 84.12 191 GLY A N 1
ATOM 1418 C CA . GLY A 1 191 ? -11.044 5.772 23.585 1.00 84.12 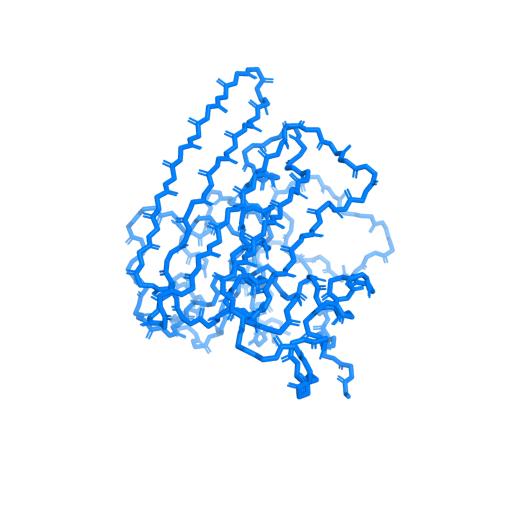191 GLY A CA 1
ATOM 1419 C C . GLY A 1 191 ? -10.037 5.873 22.452 1.00 84.12 191 GLY A C 1
ATOM 1420 O O . GLY A 1 191 ? -8.944 5.278 22.579 1.00 84.12 191 GLY A O 1
#

Foldseek 3Di:
DDPDDDDQEDEDPDDDDDPPDHHYDVDLVRVVVVPQQEEEALDDDDCQLVSLVVCVVVVRAYEYCDPRDPPNDDPPPRYDNALVLVLCVVVVLVVVLVVCPDVLQAAWAEKEKEAELAQAPSSQSSQVRNQVVSCCSRHNAFPDKDKDKDDDPSFIWIWIWTAHPVRHIYTYIYGHHHDPDMDMDIHGPND

Secondary structure (DSSP, 8-state):
---PPP---EE-SSS---TTSSPEESSHHHHHHTT-S-EEE-S--TTHHHHHHHHHHTT--EEE-SPPPTT----TTTEE---TTGGGGSHHHHHHHHHTTSGGG-SEEEEEEEEE-TTSHHHHHHHHHHHHHHHHHHH-SEEEEEEEEEEETTEEEEEEEEEETTS-EEEEEEESS--SS-EEEEEETT-

Sequence (191 aa):
MSRHLPVIGVVSTGRRWLQDGPPSFDSVPGALDAGADRVVVLSPYPAMADDIRLCRERHVPVIAAGPVPRGVRIPAGDLLACAAGRWRYLPALARLAEARHRPSFGTPVFLRHFIGGGTSVLGLWWAALEGLELAVGVLGAPRRLWVAATGGRGRWHATITVITVDDASAQLVVTPTAMPGDEVMLLGTGG